Protein AF-A0A3C1UH66-F1 (afdb_monomer)

Secondary structure (DSSP, 8-state):
---EEEE--SS--S----TT-TTEEEEE--SS-------TT-TT--EEE--SS--S----TT-TT--EEE-TTS---HHHHHHHHHH----TT----TTTTTTTTEEE-TTSTTGGG--HHHHHHTT-EEE-----TTT-S---SPEEEEEEE-TT--EEESS--SSEEEEEEEEETTS-EEEEEEEE--

Mean predicted aligned error: 12.11 Å

Nearest PDB structures (foldseek):
  3bz5-assembly1_A  TM=4.156E-01  e=5.989E-04  unclassified
  2o6s-assembly2_B  TM=6.624E-01  e=4.955E-02  Eptatretus burgeri
  4xgo-assembly1_B  TM=7.750E-01  e=2.045E-01  Anopheles gambiae
  4xgo-assembly1_A  TM=6.685E-01  e=8.547E-02  Anopheles gambiae
  4ufr-assembly1_A  TM=6.958E-01  e=3.162E-01  Homo sapiens

Solvent-accessible surface area (backbone atoms only — not comparable to full-atom values): 10240 Å² total; per-residue (Å²): 132,73,76,36,76,48,80,58,50,73,45,83,42,55,69,75,88,51,69,90,39,47,45,30,29,36,41,32,46,23,42,28,51,31,44,63,67,75,46,75,52,23,37,48,25,27,36,41,35,45,23,38,25,43,30,44,59,61,75,47,84,50,31,77,43,47,41,19,39,35,42,25,42,24,53,24,38,27,67,39,47,36,56,38,46,71,54,55,60,76,37,67,82,62,82,76,44,94,92,34,65,92,43,56,31,31,36,32,44,20,46,22,83,9,26,82,65,41,60,59,66,62,35,40,75,26,38,34,52,73,42,58,52,55,67,51,101,85,59,80,63,87,68,93,44,56,78,73,46,54,37,34,21,42,82,88,66,51,79,66,43,67,60,86,68,74,64,45,68,30,33,36,40,39,31,29,69,85,71,49,75,45,81,45,82,43,78,45,78,119

Structure (mmCIF, N/CA/C/O backbone):
data_AF-A0A3C1UH66-F1
#
_entry.id   AF-A0A3C1UH66-F1
#
loop_
_atom_site.group_PDB
_atom_site.id
_atom_site.type_symbol
_atom_site.label_atom_id
_atom_site.label_alt_id
_atom_site.label_comp_id
_atom_site.label_asym_id
_atom_site.label_entity_id
_atom_site.label_seq_id
_atom_site.pdbx_PDB_ins_code
_atom_site.Cartn_x
_atom_site.Cartn_y
_atom_site.Cartn_z
_atom_site.occupancy
_atom_site.B_iso_or_equiv
_atom_site.auth_seq_id
_atom_site.auth_comp_id
_atom_site.auth_asym_id
_atom_site.auth_atom_id
_atom_site.pdbx_PDB_model_num
ATOM 1 N N . GLY A 1 1 ? -10.435 0.218 27.492 1.00 53.41 1 GLY A N 1
ATOM 2 C CA . GLY A 1 1 ? -9.185 -0.542 27.300 1.00 53.41 1 GLY A CA 1
ATOM 3 C C . GLY A 1 1 ? -8.083 0.414 26.903 1.00 53.41 1 GLY A C 1
ATOM 4 O O . GLY A 1 1 ? -8.398 1.453 26.337 1.00 53.41 1 GLY A O 1
ATOM 5 N N . SER A 1 2 ? -6.827 0.104 27.228 1.00 72.88 2 SER A N 1
ATOM 6 C CA . SER A 1 2 ? -5.678 0.879 26.737 1.00 72.88 2 SER A CA 1
ATOM 7 C C . SER A 1 2 ? -5.507 0.658 25.236 1.00 72.88 2 SER A C 1
ATOM 9 O O . SER A 1 2 ? -5.666 -0.470 24.762 1.00 72.88 2 SER A O 1
ATOM 11 N N . LEU A 1 3 ? -5.150 1.714 24.502 1.00 72.62 3 LEU A N 1
ATOM 12 C CA . LEU A 1 3 ? -4.691 1.575 23.123 1.00 72.62 3 LEU A CA 1
ATOM 13 C C . LEU A 1 3 ? -3.454 0.675 23.104 1.00 72.62 3 LEU A C 1
ATOM 15 O O . LEU A 1 3 ? -2.596 0.769 23.985 1.00 72.62 3 LEU A O 1
ATOM 19 N N . SER A 1 4 ? -3.411 -0.233 22.136 1.00 84.31 4 SER A N 1
ATOM 20 C CA . SER A 1 4 ? -2.357 -1.238 22.011 1.00 84.31 4 SER A CA 1
ATOM 21 C C . SER A 1 4 ? -1.547 -0.995 20.741 1.00 84.31 4 SER A C 1
ATOM 23 O O . SER A 1 4 ? -2.104 -0.662 19.693 1.00 84.31 4 SER A O 1
ATOM 25 N N . ASN A 1 5 ? -0.230 -1.154 20.847 1.00 86.75 5 ASN A N 1
ATOM 26 C CA . ASN A 1 5 ? 0.698 -1.157 19.721 1.00 86.75 5 ASN A CA 1
ATOM 27 C C . ASN A 1 5 ? 1.168 -2.598 19.496 1.00 86.75 5 ASN A C 1
ATOM 29 O O . ASN A 1 5 ? 1.531 -3.281 20.453 1.00 86.75 5 ASN A O 1
ATOM 33 N N . CYS A 1 6 ? 1.145 -3.058 18.248 1.00 89.75 6 CYS A N 1
ATOM 34 C CA . CYS A 1 6 ? 1.678 -4.353 17.855 1.00 89.75 6 CYS A CA 1
ATOM 35 C C . CYS A 1 6 ? 2.701 -4.162 16.727 1.00 89.75 6 CYS A C 1
ATOM 37 O O . CYS A 1 6 ? 2.385 -3.576 15.689 1.00 89.75 6 CYS A O 1
ATOM 39 N N . GLN A 1 7 ? 3.930 -4.639 16.942 1.00 91.88 7 GLN A N 1
ATOM 40 C CA . GLN A 1 7 ? 5.021 -4.646 15.965 1.00 91.88 7 GLN A CA 1
ATOM 41 C C . GLN A 1 7 ? 5.488 -6.087 15.762 1.00 91.88 7 GLN A C 1
ATOM 43 O O . GLN A 1 7 ? 6.050 -6.694 16.670 1.00 91.88 7 GLN A O 1
ATOM 48 N N . LEU A 1 8 ? 5.235 -6.625 14.573 1.00 90.94 8 LEU A N 1
ATOM 49 C CA . LEU A 1 8 ? 5.554 -7.993 14.157 1.00 90.94 8 LEU A CA 1
ATOM 50 C C . LEU A 1 8 ? 6.334 -8.009 12.832 1.00 90.94 8 LEU A C 1
ATOM 52 O O . LEU A 1 8 ? 6.282 -8.988 12.082 1.00 90.94 8 LEU A O 1
ATOM 56 N N . GLY A 1 9 ? 7.036 -6.920 12.513 1.00 87.69 9 GLY A N 1
ATOM 57 C CA . GLY A 1 9 ? 7.779 -6.809 11.262 1.00 87.69 9 GLY A CA 1
ATOM 58 C C . GLY A 1 9 ? 8.994 -7.741 11.180 1.00 87.69 9 GLY A C 1
ATOM 59 O O . GLY A 1 9 ? 9.515 -8.164 12.211 1.00 87.69 9 GLY A O 1
ATOM 60 N N . SER A 1 10 ? 9.451 -8.034 9.958 1.00 89.81 10 SER A N 1
ATOM 61 C CA . SER A 1 10 ? 10.626 -8.885 9.678 1.00 89.81 10 SER A CA 1
ATOM 62 C C . SER A 1 10 ? 10.517 -10.293 10.270 1.00 89.81 10 SER A C 1
ATOM 64 O O . SER A 1 10 ? 11.425 -10.786 10.939 1.00 89.81 10 SER A O 1
ATOM 66 N N . ASN A 1 11 ? 9.385 -10.945 10.017 1.00 86.69 11 ASN A N 1
ATOM 67 C CA . ASN A 1 11 ? 9.147 -12.333 10.396 1.00 86.69 11 ASN A CA 1
ATOM 68 C C . ASN A 1 11 ? 8.810 -13.172 9.151 1.00 86.69 11 ASN A C 1
ATOM 70 O O . ASN A 1 11 ? 8.859 -12.714 8.012 1.00 86.69 11 ASN A O 1
ATOM 74 N N . MET A 1 12 ? 8.481 -14.444 9.363 1.00 94.19 12 MET A N 1
ATOM 75 C CA . MET A 1 12 ? 7.997 -15.344 8.310 1.00 94.19 12 MET A CA 1
ATOM 76 C C . MET A 1 12 ? 6.498 -15.622 8.469 1.00 94.19 12 MET A C 1
ATOM 78 O O . MET A 1 12 ? 6.036 -16.730 8.197 1.00 94.19 12 MET A O 1
ATOM 82 N N . LEU A 1 13 ? 5.731 -14.642 8.964 1.00 93.19 13 LEU A N 1
ATOM 83 C CA . LEU A 1 13 ? 4.296 -14.815 9.171 1.00 93.19 13 LEU A CA 1
ATOM 84 C C . LEU A 1 13 ? 3.598 -14.945 7.820 1.00 93.19 13 LEU A C 1
ATOM 86 O O . LEU A 1 13 ? 3.763 -14.112 6.930 1.00 93.19 13 LEU A O 1
ATOM 90 N N . THR A 1 14 ? 2.790 -15.988 7.685 1.00 95.19 14 THR A N 1
ATOM 91 C CA . THR A 1 14 ? 1.901 -16.201 6.536 1.00 95.19 14 THR A CA 1
ATOM 92 C C . THR A 1 14 ? 0.467 -15.772 6.842 1.00 95.19 14 THR A C 1
ATOM 94 O O . THR A 1 14 ? -0.289 -15.451 5.926 1.00 95.19 14 THR A O 1
ATOM 97 N N . THR A 1 15 ? 0.105 -15.735 8.126 1.00 96.12 15 THR A N 1
ATOM 98 C CA . THR A 1 15 ? -1.212 -15.357 8.647 1.00 96.12 15 THR A CA 1
ATOM 99 C C . THR A 1 15 ? -1.063 -14.610 9.968 1.00 96.12 15 THR A C 1
ATOM 101 O O . THR A 1 15 ? -0.110 -14.851 10.711 1.00 96.12 15 THR A O 1
ATOM 104 N N . ILE A 1 16 ? -2.039 -13.769 10.301 1.00 96.31 16 ILE A N 1
ATOM 105 C CA . ILE A 1 16 ? -2.150 -13.107 11.602 1.00 96.31 16 ILE A CA 1
ATOM 106 C C . ILE A 1 16 ? -3.633 -12.945 11.957 1.00 96.31 16 ILE A C 1
ATOM 108 O O . ILE A 1 16 ? -4.436 -12.629 11.084 1.00 96.31 16 ILE A O 1
ATOM 112 N N . ASP A 1 17 ? -3.992 -13.169 13.222 1.00 96.62 17 ASP A N 1
ATOM 113 C CA . ASP A 1 17 ? -5.343 -12.931 13.745 1.00 96.62 17 ASP A CA 1
ATOM 114 C C . ASP A 1 17 ? -5.283 -11.847 14.827 1.00 96.62 17 ASP A C 1
ATOM 116 O O . ASP A 1 17 ? -4.668 -12.028 15.879 1.00 96.62 17 ASP A O 1
ATOM 120 N N . VAL A 1 18 ? -5.921 -10.709 14.548 1.00 95.94 18 VAL A N 1
ATOM 121 C CA . VAL A 1 18 ? -6.040 -9.559 15.458 1.00 95.94 18 VAL A CA 1
ATOM 122 C C . VAL A 1 18 ? -7.490 -9.282 15.870 1.00 95.94 18 VAL A C 1
ATOM 124 O O . VAL A 1 18 ? -7.777 -8.236 16.457 1.00 95.94 18 VAL A O 1
ATOM 127 N N . SER A 1 19 ? -8.410 -10.225 15.634 1.00 95.94 19 SER A N 1
ATOM 128 C CA . SER A 1 19 ? -9.844 -10.082 15.943 1.00 95.94 19 SER A CA 1
ATOM 129 C C . SER A 1 19 ? -10.122 -9.798 17.424 1.00 95.94 19 SER A C 1
ATOM 131 O O . SER A 1 19 ? -11.087 -9.119 17.770 1.00 95.94 19 SER A O 1
ATOM 133 N N . LYS A 1 20 ? -9.240 -10.262 18.317 1.00 94.38 20 LYS A N 1
ATOM 134 C CA . LYS A 1 20 ? -9.320 -10.047 19.773 1.00 94.38 20 LYS A CA 1
ATOM 135 C C . LYS A 1 20 ? -8.559 -8.811 20.263 1.00 94.38 20 LYS A C 1
ATOM 137 O O . LYS A 1 20 ? -8.415 -8.622 21.470 1.00 94.38 20 LYS A O 1
ATOM 142 N N . CYS A 1 21 ? -8.097 -7.954 19.353 1.00 94.38 21 CYS A N 1
ATOM 143 C CA . CYS A 1 21 ? -7.352 -6.733 19.659 1.00 94.38 21 CYS A CA 1
ATOM 144 C C . CYS A 1 21 ? -8.136 -5.463 19.258 1.00 94.38 21 CYS A C 1
ATOM 146 O O . CYS A 1 21 ? -7.641 -4.666 18.460 1.00 94.38 21 CYS A O 1
ATOM 148 N N . PRO A 1 22 ? -9.343 -5.214 19.804 1.00 93.31 22 PRO A N 1
ATOM 149 C CA . PRO A 1 22 ? -10.217 -4.137 19.327 1.00 93.31 22 PRO A CA 1
ATOM 150 C C . PRO A 1 22 ? -9.638 -2.729 19.537 1.00 93.31 22 PRO A C 1
ATOM 152 O O . PRO A 1 22 ? -9.979 -1.811 18.805 1.00 93.31 22 PRO A O 1
ATOM 155 N N . TYR A 1 23 ? -8.730 -2.551 20.504 1.00 94.69 23 TYR A N 1
ATOM 156 C CA . TYR A 1 23 ? -8.065 -1.271 20.794 1.00 94.69 23 TYR A CA 1
ATOM 157 C C . TYR A 1 23 ? -6.692 -1.130 20.119 1.00 94.69 23 TYR A C 1
ATOM 159 O O . TYR A 1 23 ? -5.853 -0.349 20.574 1.00 94.69 23 TYR A O 1
ATOM 167 N N . LEU A 1 24 ? -6.421 -1.919 19.076 1.00 94.69 24 LEU A N 1
ATOM 168 C CA . LEU A 1 24 ? -5.199 -1.795 18.291 1.00 94.69 24 LEU A CA 1
ATOM 169 C C . LEU A 1 24 ? -5.174 -0.423 17.610 1.00 94.69 24 LEU A C 1
ATOM 171 O O . LEU A 1 24 ? -6.070 -0.090 16.844 1.00 94.69 24 LEU A O 1
ATOM 175 N N . TYR A 1 25 ? -4.162 0.373 17.935 1.00 94.25 25 TYR A N 1
ATOM 176 C CA . TYR A 1 25 ? -3.998 1.749 17.461 1.00 94.25 25 TYR A CA 1
ATOM 177 C C . TYR A 1 25 ? -2.887 1.858 16.417 1.00 94.25 25 TYR A C 1
ATOM 179 O O . TYR A 1 25 ? -3.003 2.589 15.435 1.00 94.25 25 TYR A O 1
ATOM 187 N N . TRP A 1 26 ? -1.814 1.099 16.630 1.00 95.44 26 TRP A N 1
ATOM 188 C CA . TRP A 1 26 ? -0.641 1.060 15.772 1.00 95.44 26 TRP A CA 1
ATOM 189 C C . TRP A 1 26 ? -0.338 -0.387 15.426 1.00 95.44 26 TRP A C 1
ATOM 191 O O . TRP A 1 26 ? -0.140 -1.205 16.332 1.00 95.44 26 TRP A O 1
ATOM 201 N N . PHE A 1 27 ? -0.283 -0.696 14.134 1.00 97.31 27 PHE A N 1
ATOM 202 C CA . PHE A 1 27 ? -0.065 -2.058 13.675 1.00 97.31 27 PHE A CA 1
ATOM 203 C C . PHE A 1 27 ? 1.005 -2.126 12.591 1.00 97.31 27 PHE A C 1
ATOM 205 O O . PHE A 1 27 ? 0.824 -1.615 11.491 1.00 97.31 27 PHE A O 1
ATOM 212 N N . GLY A 1 28 ? 2.138 -2.748 12.913 1.00 97.31 28 GLY A N 1
ATOM 213 C CA . GLY A 1 28 ? 3.234 -2.980 11.977 1.00 97.31 28 GLY A CA 1
ATOM 214 C C . GLY A 1 28 ? 3.446 -4.466 11.747 1.00 97.31 28 GLY A C 1
ATOM 215 O O . GLY A 1 28 ? 3.771 -5.194 12.680 1.00 97.31 28 GLY A O 1
ATOM 216 N N . ILE A 1 29 ? 3.289 -4.898 10.504 1.00 97.50 29 ILE A N 1
ATOM 217 C CA . ILE A 1 29 ? 3.478 -6.273 10.023 1.00 97.50 29 ILE A CA 1
ATOM 218 C C . ILE A 1 29 ? 4.364 -6.316 8.768 1.00 97.50 29 ILE A C 1
ATOM 220 O O . ILE A 1 29 ? 4.345 -7.304 8.034 1.00 97.50 29 ILE A O 1
ATOM 224 N N . GLY A 1 30 ? 5.121 -5.248 8.500 1.00 96.25 30 GLY A N 1
ATOM 225 C CA . GLY A 1 30 ? 5.992 -5.148 7.330 1.00 96.25 30 GLY A CA 1
ATOM 226 C C . GLY A 1 30 ? 7.029 -6.273 7.241 1.00 96.25 30 GLY A C 1
ATOM 227 O O . GLY A 1 30 ? 7.375 -6.878 8.253 1.00 96.25 30 GLY A O 1
ATOM 228 N N . ASP A 1 31 ? 7.529 -6.572 6.042 1.00 94.50 31 ASP A N 1
ATOM 229 C CA . ASP A 1 31 ? 8.519 -7.640 5.812 1.00 94.50 31 ASP A CA 1
ATOM 230 C C . ASP A 1 31 ? 8.030 -9.013 6.344 1.00 94.50 31 ASP A C 1
ATOM 232 O O . ASP A 1 31 ? 8.612 -9.602 7.256 1.00 94.50 31 ASP A O 1
ATOM 236 N N . ASN A 1 32 ? 6.922 -9.512 5.787 1.00 92.56 32 ASN A N 1
ATOM 237 C CA . ASN A 1 32 ? 6.338 -10.826 6.091 1.00 92.56 32 ASN A CA 1
ATOM 238 C C . ASN A 1 32 ? 5.839 -11.507 4.795 1.00 92.56 32 ASN A C 1
ATOM 240 O O . ASN A 1 32 ? 6.162 -11.097 3.681 1.00 92.56 32 ASN A O 1
ATOM 244 N N . MET A 1 33 ? 5.076 -12.597 4.907 1.00 95.06 33 MET A N 1
ATOM 245 C CA . MET A 1 33 ? 4.504 -13.332 3.769 1.00 95.06 33 MET A CA 1
ATOM 246 C C . MET A 1 33 ? 2.969 -13.369 3.800 1.00 95.06 33 MET A C 1
ATOM 248 O O . MET A 1 33 ? 2.368 -14.291 3.242 1.00 95.06 33 MET A O 1
ATOM 252 N N . ILE A 1 34 ? 2.336 -12.386 4.444 1.00 97.12 34 ILE A N 1
ATOM 253 C CA . ILE A 1 34 ? 0.885 -12.332 4.642 1.00 97.12 34 ILE A CA 1
ATOM 254 C C . ILE A 1 34 ? 0.199 -12.040 3.307 1.00 97.12 34 ILE A C 1
ATOM 256 O O . ILE A 1 34 ? 0.529 -11.071 2.626 1.00 97.12 34 ILE A O 1
ATOM 260 N N . SER A 1 35 ? -0.752 -12.892 2.927 1.00 96.19 35 SER A N 1
ATOM 261 C CA . SER A 1 35 ? -1.533 -12.748 1.686 1.00 96.19 35 SER A CA 1
ATOM 262 C C . SER A 1 35 ? -2.929 -12.171 1.913 1.00 96.19 35 SER A C 1
ATOM 264 O O . SER A 1 35 ? -3.490 -11.549 1.015 1.00 96.19 35 SER A O 1
ATOM 266 N N . THR A 1 36 ? -3.462 -12.317 3.126 1.00 97.44 36 THR A N 1
ATOM 267 C C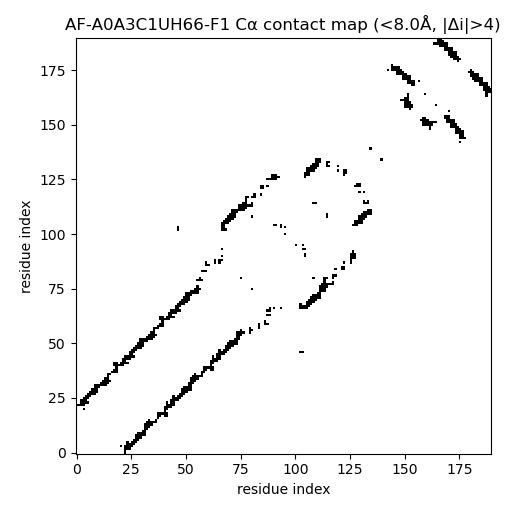A . THR A 1 36 ? -4.773 -11.810 3.536 1.00 97.44 36 THR A CA 1
ATOM 268 C C . THR A 1 36 ? -4.673 -11.181 4.916 1.00 97.44 36 THR A C 1
ATOM 270 O O . THR A 1 36 ? -4.052 -11.762 5.808 1.00 97.44 36 THR A O 1
ATOM 273 N N . LEU A 1 37 ? -5.323 -10.037 5.112 1.00 98.12 37 LEU A N 1
ATOM 274 C CA . LEU A 1 37 ? -5.395 -9.358 6.399 1.00 98.12 37 LEU A CA 1
ATOM 275 C C . LEU A 1 37 ? -6.838 -8.919 6.672 1.00 98.12 37 LEU A C 1
ATOM 277 O O . LEU A 1 37 ? -7.416 -8.199 5.863 1.00 98.12 37 LEU A O 1
ATOM 281 N N . ASP A 1 38 ? -7.389 -9.331 7.813 1.00 98.12 38 ASP A N 1
ATOM 282 C CA . ASP A 1 38 ? -8.706 -8.899 8.292 1.00 98.12 38 ASP A CA 1
ATOM 283 C C . ASP A 1 38 ? -8.535 -7.907 9.449 1.00 98.12 38 ASP A C 1
ATOM 285 O O . ASP A 1 38 ? -7.950 -8.238 10.482 1.00 98.12 38 ASP A O 1
ATOM 289 N N . LEU A 1 39 ? -9.041 -6.687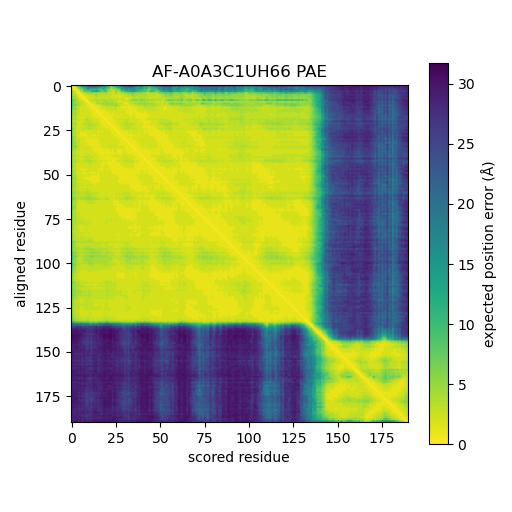 9.256 1.00 97.50 39 LEU A N 1
ATOM 290 C CA . LEU A 1 39 ? -9.061 -5.616 10.257 1.00 97.50 39 LEU A CA 1
ATOM 291 C C . LEU A 1 39 ? -10.487 -5.189 10.636 1.00 97.50 39 LEU A C 1
ATOM 293 O O . LEU A 1 39 ? -10.667 -4.133 11.249 1.00 97.50 39 LEU A O 1
ATOM 297 N N . SER A 1 40 ? -11.508 -5.984 10.300 1.00 97.19 40 SER A N 1
ATOM 298 C CA . SER A 1 40 ? -12.924 -5.640 10.497 1.00 97.19 40 SER A CA 1
ATOM 299 C C . SER A 1 40 ? -13.284 -5.311 11.951 1.00 97.19 40 SER A C 1
ATOM 301 O O . SER A 1 40 ? -14.160 -4.484 12.194 1.00 97.19 40 SER A O 1
ATOM 303 N N . ASN A 1 41 ? -12.568 -5.894 12.919 1.00 96.06 41 ASN A N 1
ATOM 304 C CA . ASN A 1 41 ? -12.756 -5.676 14.357 1.00 96.06 41 ASN A CA 1
ATOM 305 C C . ASN A 1 41 ? -11.797 -4.631 14.968 1.00 96.06 41 ASN A C 1
ATOM 307 O O . ASN A 1 41 ? -11.800 -4.423 16.181 1.00 96.06 41 ASN A O 1
ATOM 311 N N . ASN A 1 42 ? -10.963 -3.969 14.160 1.00 96.56 42 ASN A N 1
ATOM 312 C CA . ASN A 1 42 ? -9.886 -3.086 14.620 1.00 96.56 42 ASN A CA 1
ATOM 313 C C . ASN A 1 42 ? -10.135 -1.628 14.192 1.00 96.56 42 ASN A C 1
ATOM 315 O O . ASN A 1 42 ? -9.290 -0.978 13.572 1.00 96.56 42 ASN A O 1
ATOM 319 N N . SER A 1 43 ? -11.311 -1.088 14.523 1.00 95.56 43 SER A N 1
ATOM 320 C CA . SER A 1 43 ? -11.758 0.248 14.089 1.00 95.56 43 SER A CA 1
ATOM 321 C C . SER A 1 43 ? -10.901 1.416 14.606 1.00 95.56 43 SER A C 1
ATOM 323 O O . SER A 1 43 ? -11.000 2.524 14.082 1.00 95.56 43 SER A O 1
ATOM 325 N N . TYR A 1 44 ? -10.073 1.183 15.632 1.00 95.69 44 TYR A N 1
ATOM 326 C CA . TYR A 1 44 ? -9.210 2.188 16.266 1.00 95.69 44 TYR A CA 1
ATOM 327 C C . TYR A 1 44 ? -7.810 2.310 15.648 1.00 95.69 44 TYR A C 1
ATOM 329 O O . TYR A 1 44 ? -7.041 3.167 16.089 1.00 95.69 44 TYR A O 1
ATOM 337 N N . VAL A 1 45 ? -7.470 1.488 14.648 1.00 97.31 45 VAL A N 1
ATOM 338 C CA . VAL A 1 45 ? -6.163 1.562 13.980 1.00 97.31 45 VAL A CA 1
ATOM 339 C C . VAL A 1 45 ? -6.020 2.929 13.316 1.00 97.31 45 VAL A C 1
ATOM 341 O O . VAL A 1 45 ? -6.858 3.310 12.503 1.00 97.31 45 VAL A O 1
ATOM 344 N N . GLN A 1 46 ? -4.954 3.653 13.660 1.00 97.38 46 GLN A N 1
ATOM 345 C CA . GLN A 1 46 ? -4.592 4.928 13.038 1.00 97.38 46 GLN A CA 1
ATOM 346 C C . GLN A 1 46 ? -3.406 4.795 12.089 1.00 97.38 46 GLN A C 1
ATOM 348 O O . GLN A 1 46 ? -3.381 5.456 11.052 1.00 97.38 46 GLN A O 1
ATOM 353 N N . TRP A 1 47 ? -2.454 3.922 12.422 1.00 97.62 47 TRP A N 1
ATOM 354 C CA . TRP A 1 47 ? -1.305 3.615 11.577 1.00 97.62 47 TRP A CA 1
ATOM 355 C C . TRP A 1 47 ? -1.247 2.127 11.250 1.00 97.62 47 TRP A C 1
ATOM 357 O O . TRP A 1 47 ? -1.212 1.290 12.160 1.00 97.62 47 TRP A O 1
ATOM 367 N N . LEU A 1 48 ? -1.181 1.823 9.953 1.00 98.50 48 LEU A N 1
ATOM 368 C CA . LEU A 1 48 ? -0.927 0.484 9.435 1.00 98.50 48 LEU A CA 1
ATOM 369 C C . LEU A 1 48 ? 0.341 0.477 8.573 1.00 98.50 48 LEU A C 1
ATOM 371 O O . LEU A 1 48 ? 0.380 1.090 7.507 1.00 98.50 48 LEU A O 1
ATOM 375 N N . SER A 1 49 ? 1.343 -0.282 9.014 1.00 98.19 49 SER A N 1
ATOM 376 C CA . SER A 1 49 ? 2.547 -0.612 8.245 1.00 98.19 49 SER A CA 1
ATOM 377 C C . SER A 1 49 ? 2.464 -2.063 7.791 1.00 98.19 49 SER A C 1
ATOM 379 O O . SER A 1 49 ? 2.627 -2.974 8.604 1.00 98.19 49 SER A O 1
ATOM 381 N N . ALA A 1 50 ? 2.168 -2.298 6.518 1.00 98.25 50 ALA A N 1
ATOM 382 C CA . ALA A 1 50 ? 2.015 -3.633 5.943 1.00 98.25 50 ALA A CA 1
ATOM 383 C C . ALA A 1 50 ? 2.836 -3.825 4.660 1.00 98.25 50 ALA A C 1
ATOM 385 O O . ALA A 1 50 ? 2.527 -4.684 3.832 1.00 98.25 50 ALA A O 1
ATOM 386 N N . GLU A 1 51 ? 3.901 -3.045 4.493 1.00 98.31 51 GLU A N 1
ATOM 387 C CA . GLU A 1 51 ? 4.811 -3.132 3.359 1.00 98.31 51 GLU A CA 1
ATOM 388 C C . GLU A 1 51 ? 5.478 -4.502 3.208 1.00 98.31 51 GLU A C 1
ATOM 390 O O . GLU A 1 51 ? 5.650 -5.242 4.176 1.00 98.31 51 GLU A O 1
ATOM 395 N N . LYS A 1 52 ? 5.891 -4.830 1.979 1.00 96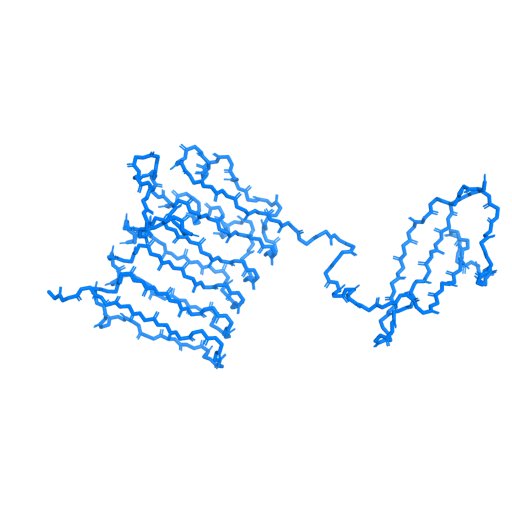.06 52 LYS A N 1
ATOM 396 C CA . LYS A 1 52 ? 6.620 -6.065 1.645 1.00 96.06 52 LYS A CA 1
ATOM 397 C C . LYS A 1 52 ? 5.932 -7.319 2.200 1.00 96.06 52 LYS A C 1
ATOM 399 O O . LYS A 1 52 ? 6.530 -8.135 2.899 1.00 96.06 52 LYS A O 1
ATOM 404 N N . ASN A 1 53 ? 4.652 -7.441 1.880 1.00 97.88 53 ASN A N 1
ATOM 405 C CA . ASN A 1 53 ? 3.850 -8.636 2.094 1.00 97.88 53 ASN A CA 1
ATOM 406 C C . ASN A 1 53 ? 3.361 -9.164 0.733 1.00 97.88 53 ASN A C 1
ATOM 408 O O . ASN A 1 53 ? 3.913 -8.846 -0.325 1.00 97.88 53 ASN A O 1
ATOM 412 N N . LYS A 1 54 ? 2.351 -10.032 0.743 1.00 97.31 54 LYS A N 1
ATOM 413 C CA . LYS A 1 54 ? 1.739 -10.615 -0.456 1.00 97.31 54 LYS A CA 1
ATOM 414 C C . LYS A 1 54 ? 0.269 -10.215 -0.596 1.00 97.31 54 LYS A C 1
ATOM 416 O O . LYS A 1 54 ? -0.484 -10.940 -1.239 1.00 97.31 54 LYS A O 1
ATOM 421 N N . LEU A 1 55 ? -0.142 -9.098 0.011 1.00 98.44 55 LEU A N 1
ATOM 422 C CA . LEU A 1 55 ? -1.527 -8.637 -0.027 1.00 98.44 55 LEU A CA 1
ATOM 423 C C . LEU A 1 55 ? -1.930 -8.312 -1.466 1.00 98.44 55 LEU A C 1
ATOM 425 O O . LEU A 1 55 ? -1.223 -7.590 -2.171 1.00 98.44 55 LEU A O 1
ATOM 429 N N . THR A 1 56 ? -3.071 -8.843 -1.884 1.00 97.94 56 THR A N 1
ATOM 430 C CA . THR A 1 56 ? -3.698 -8.570 -3.185 1.00 97.94 56 THR A CA 1
ATOM 431 C C . THR A 1 56 ? -4.906 -7.650 -3.050 1.00 97.94 56 THR A C 1
ATOM 433 O O . THR A 1 56 ? -5.235 -6.942 -3.992 1.00 97.94 56 THR A O 1
ATOM 436 N N . THR A 1 57 ? -5.510 -7.597 -1.862 1.00 98.25 57 THR A N 1
ATOM 437 C CA . THR A 1 57 ? -6.625 -6.716 -1.499 1.00 98.25 57 THR A CA 1
ATOM 438 C C . THR A 1 57 ? -6.510 -6.304 -0.033 1.00 98.25 57 THR A C 1
ATOM 440 O O . THR A 1 57 ? -5.847 -6.979 0.759 1.00 98.25 57 THR A O 1
ATOM 443 N N . LEU A 1 58 ? -7.198 -5.232 0.353 1.00 98.44 58 LEU A N 1
ATOM 444 C CA . LEU A 1 58 ? -7.394 -4.844 1.748 1.00 98.44 58 LEU A CA 1
ATOM 445 C C . LEU A 1 58 ? -8.727 -4.101 1.868 1.00 98.44 58 LEU A C 1
ATOM 447 O O . LEU A 1 58 ? -8.961 -3.153 1.124 1.00 98.44 58 LEU A O 1
ATOM 451 N N . ASP A 1 59 ? -9.585 -4.530 2.790 1.00 98.19 59 ASP A N 1
ATOM 452 C CA . ASP A 1 59 ? -10.832 -3.830 3.105 1.00 98.19 59 ASP A CA 1
ATOM 453 C C . ASP A 1 59 ? -10.625 -2.943 4.337 1.00 98.19 59 ASP A C 1
ATOM 455 O O . ASP A 1 59 ? -10.214 -3.417 5.396 1.00 98.19 59 ASP A O 1
ATOM 459 N N . LEU A 1 60 ? -10.896 -1.649 4.181 1.00 97.69 60 LEU A N 1
ATOM 460 C CA . LEU A 1 60 ? -10.793 -0.617 5.209 1.00 97.69 60 LEU A CA 1
ATOM 461 C C . LEU A 1 60 ? -12.162 -0.009 5.553 1.00 97.69 60 LEU A C 1
ATOM 463 O O . LEU A 1 60 ? -12.229 1.019 6.236 1.00 97.69 60 LEU A O 1
ATOM 467 N N . ALA A 1 61 ? -13.272 -0.621 5.121 1.00 96.44 61 ALA A N 1
ATOM 468 C CA . ALA A 1 61 ? -14.616 -0.095 5.339 1.00 96.44 61 ALA A CA 1
ATOM 469 C C . ALA A 1 61 ? -14.905 0.207 6.820 1.00 96.44 61 ALA A C 1
ATOM 471 O O . ALA A 1 61 ? -15.525 1.232 7.116 1.00 96.44 61 ALA A O 1
ATOM 472 N N . ASN A 1 62 ? -14.389 -0.612 7.744 1.00 96.12 62 ASN A N 1
ATOM 473 C CA . ASN A 1 62 ? -14.572 -0.457 9.193 1.00 96.12 62 ASN A CA 1
ATOM 474 C C . ASN A 1 62 ? -13.439 0.315 9.899 1.00 96.12 62 ASN A C 1
ATOM 476 O O . ASN A 1 62 ? -13.562 0.662 11.075 1.00 96.12 62 ASN A O 1
ATOM 480 N N . ASN A 1 63 ? -12.346 0.640 9.206 1.00 96.94 63 ASN A N 1
ATOM 481 C CA . ASN A 1 63 ? -11.141 1.231 9.800 1.00 96.94 63 ASN A CA 1
ATOM 482 C C . ASN A 1 63 ? -11.106 2.754 9.620 1.00 96.94 63 ASN A C 1
ATOM 484 O O . ASN A 1 63 ? -10.141 3.330 9.121 1.00 96.94 63 ASN A O 1
ATOM 488 N N . LYS A 1 64 ? -12.178 3.424 10.059 1.00 94.44 64 LYS A N 1
ATOM 489 C CA . LYS A 1 64 ? -12.365 4.882 9.919 1.00 94.44 64 LYS A CA 1
ATOM 490 C C . LYS A 1 64 ? -11.354 5.728 10.706 1.00 94.44 64 LYS A C 1
ATOM 492 O O . LYS A 1 64 ? -11.285 6.933 10.498 1.00 94.44 64 LYS A O 1
ATOM 497 N N . GLY A 1 65 ? -10.583 5.115 11.604 1.00 94.44 65 GLY A N 1
ATOM 498 C CA . GLY A 1 65 ? -9.518 5.777 12.356 1.00 94.44 65 GLY A CA 1
ATOM 499 C C . GLY A 1 65 ? -8.204 5.953 11.592 1.00 94.44 65 GLY A C 1
ATOM 500 O O . GLY A 1 65 ? -7.354 6.697 12.076 1.00 94.44 65 GLY A O 1
ATOM 501 N N . ILE A 1 66 ? -8.023 5.300 10.437 1.00 97.69 66 ILE A N 1
ATOM 502 C CA . ILE A 1 66 ? -6.747 5.294 9.712 1.00 97.69 66 ILE A CA 1
ATOM 503 C C . ILE A 1 66 ? -6.375 6.706 9.251 1.00 97.69 66 ILE A C 1
ATOM 505 O O . ILE A 1 66 ? -7.133 7.383 8.559 1.00 97.69 66 ILE A O 1
ATOM 509 N N . GLN A 1 67 ? -5.170 7.122 9.629 1.00 98.12 67 GLN A N 1
ATOM 510 C CA . GLN A 1 67 ? -4.565 8.408 9.286 1.00 98.12 67 GLN A CA 1
ATOM 511 C C . GLN A 1 67 ? -3.209 8.236 8.602 1.00 98.12 67 GLN A C 1
ATOM 513 O O . GLN A 1 67 ? -2.686 9.207 8.076 1.00 98.12 67 GLN A O 1
ATOM 518 N N . GLY A 1 68 ? -2.638 7.032 8.588 1.00 98.50 68 GLY A N 1
ATOM 519 C CA . GLY A 1 68 ? -1.447 6.714 7.813 1.00 98.50 68 GLY A CA 1
ATOM 520 C C . GLY A 1 68 ? -1.439 5.245 7.382 1.00 98.50 68 GLY A C 1
ATOM 521 O O . GLY A 1 68 ? -1.891 4.369 8.129 1.00 98.50 68 GLY A O 1
ATOM 522 N N . LEU A 1 69 ? -0.932 4.984 6.178 1.00 98.56 69 LEU A N 1
ATOM 523 C CA . LEU A 1 69 ? -0.958 3.673 5.545 1.00 98.56 69 LEU A CA 1
ATOM 524 C C . LEU A 1 69 ? 0.300 3.426 4.690 1.00 98.56 69 LEU A C 1
ATOM 526 O O . LEU A 1 69 ? 0.587 4.170 3.755 1.00 98.56 69 LEU A O 1
ATOM 530 N N . SER A 1 70 ? 1.032 2.352 4.985 1.00 98.50 70 SER A N 1
ATOM 531 C CA . SER A 1 70 ? 2.216 1.893 4.241 1.00 98.50 70 SER A CA 1
ATOM 532 C C . SER A 1 70 ? 1.944 0.505 3.653 1.00 98.50 70 SER A C 1
ATOM 534 O O . SER A 1 70 ? 1.790 -0.467 4.392 1.00 98.50 70 SER A O 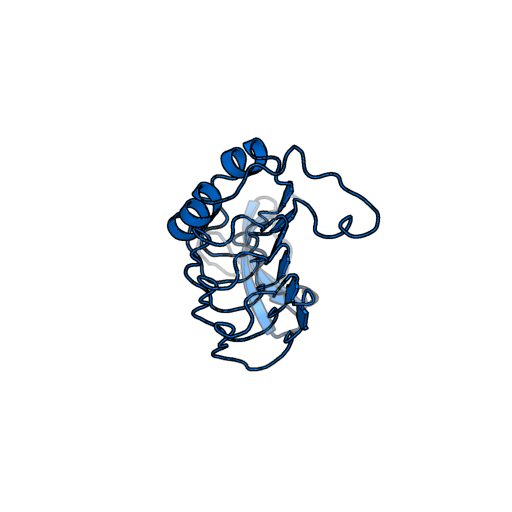1
ATOM 536 N N . LEU A 1 71 ? 1.830 0.418 2.324 1.00 98.62 71 LEU A N 1
ATOM 537 C CA . LEU A 1 71 ? 1.448 -0.787 1.571 1.00 98.62 71 LEU A CA 1
ATOM 538 C C . LEU A 1 71 ? 2.448 -1.168 0.477 1.00 98.62 71 LEU A C 1
ATOM 540 O O . LEU A 1 71 ? 2.223 -2.147 -0.235 1.00 98.62 71 LEU A O 1
ATOM 544 N N . GLN A 1 72 ? 3.547 -0.434 0.323 1.00 97.69 72 GLN A N 1
ATOM 545 C CA . GLN A 1 72 ? 4.498 -0.643 -0.763 1.00 97.69 72 GLN A CA 1
ATOM 546 C C . GLN A 1 72 ? 5.009 -2.083 -0.844 1.00 97.69 72 GLN A C 1
ATOM 548 O O . GLN A 1 72 ? 5.148 -2.767 0.172 1.00 97.69 72 GLN A O 1
ATOM 553 N N . ASN A 1 73 ? 5.366 -2.525 -2.050 1.00 96.06 73 ASN A N 1
ATOM 554 C CA . ASN A 1 73 ? 5.877 -3.875 -2.314 1.00 96.06 73 ASN A CA 1
ATOM 555 C C . ASN A 1 73 ? 4.895 -5.017 -1.967 1.00 96.06 73 ASN A C 1
ATOM 557 O O . ASN A 1 73 ? 5.325 -6.131 -1.669 1.00 96.06 73 ASN A O 1
ATOM 561 N N . ASN A 1 74 ? 3.586 -4.766 -2.010 1.00 98.12 74 ASN A N 1
ATOM 562 C CA . ASN A 1 74 ? 2.561 -5.814 -2.038 1.00 98.12 74 ASN A CA 1
ATOM 563 C C . ASN A 1 74 ? 2.211 -6.225 -3.484 1.00 98.12 74 ASN A C 1
ATOM 565 O O . ASN A 1 74 ? 2.950 -5.939 -4.429 1.00 98.12 74 ASN A O 1
ATOM 569 N N . LYS A 1 75 ? 1.121 -6.976 -3.669 1.00 96.94 75 LYS A N 1
ATOM 570 C CA . LYS A 1 75 ? 0.707 -7.580 -4.947 1.00 96.94 75 LYS A CA 1
ATOM 571 C C . LYS A 1 75 ? -0.645 -7.058 -5.443 1.00 96.94 75 LYS A C 1
ATOM 573 O O . LYS A 1 75 ? -1.287 -7.726 -6.245 1.00 96.94 75 LYS A O 1
ATOM 578 N N . MET A 1 76 ? -1.063 -5.884 -4.973 1.00 98.00 76 MET A N 1
ATOM 579 C CA . MET A 1 76 ? -2.311 -5.243 -5.388 1.00 98.00 76 MET A CA 1
ATOM 580 C C . MET A 1 76 ? -2.196 -4.711 -6.822 1.00 98.00 76 MET A C 1
ATOM 582 O O . MET A 1 76 ? -1.193 -4.086 -7.183 1.00 98.00 76 MET A O 1
ATOM 586 N N . ASP A 1 77 ? -3.220 -4.962 -7.631 1.00 96.69 77 ASP A N 1
ATOM 587 C CA . ASP A 1 77 ? -3.398 -4.325 -8.934 1.00 96.69 77 ASP A CA 1
ATOM 588 C C . ASP A 1 77 ? -4.070 -2.947 -8.794 1.00 96.69 77 ASP A C 1
ATOM 590 O O . ASP A 1 77 ? -4.305 -2.452 -7.687 1.00 96.69 77 ASP A O 1
ATOM 594 N N . ALA A 1 78 ? -4.302 -2.272 -9.923 1.00 97.62 78 ALA A N 1
ATOM 595 C CA . ALA A 1 78 ? -4.825 -0.909 -9.913 1.00 97.62 78 ALA A CA 1
ATOM 596 C C . ALA A 1 78 ? -6.258 -0.858 -9.365 1.00 97.62 78 ALA A C 1
ATOM 598 O O . ALA A 1 78 ? -6.614 0.091 -8.670 1.00 97.62 78 ALA A O 1
ATOM 599 N N . GLU A 1 79 ? -7.069 -1.885 -9.631 1.00 98.50 79 GLU A N 1
ATOM 600 C CA . GLU A 1 79 ? -8.439 -1.975 -9.128 1.00 98.50 79 GLU A CA 1
ATOM 601 C C . GLU A 1 79 ? -8.449 -2.092 -7.601 1.00 98.50 79 GLU A C 1
ATOM 603 O O . GLU A 1 79 ? -9.123 -1.311 -6.928 1.00 98.50 79 GLU A O 1
ATOM 608 N N . ALA A 1 80 ? -7.635 -2.990 -7.043 1.00 98.62 80 ALA A N 1
ATOM 609 C CA . ALA A 1 80 ? -7.512 -3.170 -5.602 1.00 98.62 80 ALA A CA 1
ATOM 610 C C . ALA A 1 80 ? -6.989 -1.909 -4.894 1.00 98.62 80 ALA A C 1
ATOM 612 O O . ALA A 1 80 ? -7.516 -1.524 -3.847 1.00 98.62 80 ALA A O 1
ATOM 613 N N . ILE A 1 81 ? -5.990 -1.227 -5.466 1.00 98.69 81 ILE A N 1
ATOM 614 C CA . ILE A 1 81 ? -5.487 0.041 -4.915 1.00 98.69 81 ILE A CA 1
ATOM 615 C C . ILE A 1 81 ? -6.580 1.118 -4.950 1.00 98.69 81 ILE A C 1
ATOM 617 O O . ILE A 1 81 ? -6.785 1.819 -3.958 1.00 98.69 81 ILE A O 1
ATOM 621 N N . ASN A 1 82 ? -7.321 1.234 -6.053 1.00 98.62 82 ASN A N 1
ATOM 622 C CA . ASN A 1 82 ? -8.388 2.226 -6.188 1.00 98.62 82 ASN A CA 1
ATOM 623 C C . ASN A 1 82 ? -9.571 1.940 -5.255 1.00 98.62 82 ASN A C 1
ATOM 625 O O . ASN A 1 82 ? -10.147 2.876 -4.698 1.00 98.62 82 ASN A O 1
ATOM 629 N N . ALA A 1 83 ? -9.885 0.668 -4.998 1.00 98.62 83 ALA A N 1
ATOM 630 C CA . ALA A 1 83 ? -10.872 0.280 -3.996 1.00 98.62 83 ALA A CA 1
ATOM 631 C C . ALA A 1 83 ? -10.469 0.745 -2.585 1.00 98.62 83 ALA A C 1
ATOM 633 O O . ALA A 1 83 ? -11.307 1.268 -1.850 1.00 98.62 83 ALA A O 1
ATOM 634 N N . ILE A 1 84 ? -9.184 0.634 -2.224 1.00 98.50 84 ILE A N 1
ATOM 635 C CA . ILE A 1 84 ? -8.659 1.170 -0.957 1.00 98.50 84 ILE A CA 1
ATOM 636 C C . ILE A 1 84 ? -8.792 2.694 -0.931 1.00 98.50 84 ILE A C 1
ATOM 638 O O . ILE A 1 84 ? -9.334 3.242 0.029 1.00 98.50 84 ILE A O 1
ATOM 642 N N . ILE A 1 85 ? -8.346 3.381 -1.990 1.00 98.62 85 ILE A N 1
ATOM 643 C CA . ILE A 1 85 ? -8.399 4.849 -2.096 1.00 98.62 85 ILE A CA 1
ATOM 644 C C . ILE A 1 85 ? -9.831 5.370 -1.931 1.00 98.62 85 ILE A C 1
ATOM 646 O O . ILE A 1 85 ? -10.043 6.347 -1.206 1.00 98.62 85 ILE A O 1
ATOM 650 N N . ALA A 1 86 ? -10.820 4.698 -2.524 1.00 98.31 86 ALA A N 1
ATOM 651 C CA . ALA A 1 86 ? -12.231 5.049 -2.390 1.00 98.31 86 ALA A CA 1
ATOM 652 C C . ALA A 1 86 ? -12.708 5.019 -0.925 1.00 98.31 86 ALA A C 1
ATOM 654 O O . ALA A 1 86 ? -13.486 5.877 -0.505 1.00 98.31 86 ALA A O 1
ATOM 655 N N . GLN A 1 87 ? -12.194 4.083 -0.123 1.00 97.94 87 GLN A N 1
ATOM 656 C CA . GLN A 1 87 ? -12.568 3.895 1.282 1.00 97.94 87 GLN A CA 1
ATOM 657 C C . GLN A 1 87 ? -11.808 4.800 2.269 1.00 97.94 87 GLN A C 1
ATOM 659 O O . GLN A 1 87 ? -12.241 4.937 3.424 1.00 97.94 87 GLN A O 1
ATOM 664 N N . LEU A 1 88 ? -10.703 5.424 1.839 1.00 98.06 88 LEU A N 1
ATOM 665 C CA . LEU A 1 88 ? -9.918 6.337 2.674 1.00 98.06 88 LEU A CA 1
ATOM 666 C C . LEU A 1 88 ? -10.770 7.499 3.198 1.00 98.06 88 LEU A C 1
ATOM 668 O O . LEU A 1 88 ? -11.673 7.999 2.526 1.00 98.06 88 LEU A O 1
ATOM 672 N N . GLN A 1 89 ? -10.464 7.929 4.420 1.00 96.75 89 GLN A N 1
ATOM 673 C CA . GLN A 1 89 ? -11.113 9.072 5.057 1.00 96.75 89 GLN A CA 1
ATOM 674 C C . GLN A 1 89 ? -10.477 10.393 4.616 1.00 96.75 89 GLN A C 1
ATOM 676 O O . GLN A 1 89 ? -9.326 10.418 4.180 1.00 96.75 89 GLN A O 1
ATOM 681 N N . ASP A 1 90 ? -11.222 11.491 4.761 1.00 98.00 90 ASP A N 1
ATOM 682 C CA . ASP A 1 90 ? -10.665 12.840 4.655 1.00 98.00 90 ASP A CA 1
ATOM 683 C C . ASP A 1 90 ? -9.806 13.132 5.894 1.00 98.00 90 ASP A C 1
ATOM 685 O O . ASP A 1 90 ? -10.302 13.216 7.019 1.00 98.00 90 ASP A O 1
ATOM 689 N N . VAL A 1 91 ? -8.502 13.269 5.671 1.00 98.19 91 VAL A N 1
ATOM 690 C CA . VAL A 1 91 ? -7.488 13.551 6.689 1.00 98.19 91 VAL A CA 1
ATOM 691 C C . VAL A 1 91 ? -6.945 14.979 6.590 1.00 98.19 91 VAL A C 1
ATOM 693 O O . VAL A 1 91 ? -5.979 15.318 7.270 1.00 98.19 91 VAL A O 1
ATOM 696 N N . SER A 1 92 ? -7.560 15.854 5.786 1.00 97.56 92 SER A N 1
ATOM 697 C CA . SER A 1 92 ? -7.124 17.250 5.605 1.00 97.56 92 SER A CA 1
ATOM 698 C C . SER A 1 92 ? -7.074 18.048 6.914 1.00 97.56 92 SER A C 1
ATOM 700 O O . SER A 1 92 ? -6.245 18.946 7.060 1.00 97.56 92 SER A O 1
ATOM 702 N N . LYS A 1 93 ? -7.925 17.686 7.884 1.00 97.19 93 LYS A N 1
ATOM 703 C CA . LYS A 1 93 ? -8.004 18.297 9.221 1.00 97.19 93 LYS A CA 1
ATOM 704 C C . LYS A 1 93 ? -7.165 17.592 10.287 1.00 97.19 93 LYS A C 1
ATOM 706 O O . LYS A 1 93 ? -7.181 18.018 11.438 1.00 97.19 93 LYS A O 1
ATOM 711 N N . VAL A 1 94 ? -6.464 16.512 9.944 1.00 96.12 94 VAL A N 1
ATOM 712 C CA . VAL A 1 94 ? -5.571 15.831 10.887 1.00 96.12 94 VAL A CA 1
ATOM 713 C C . VAL A 1 94 ? -4.344 16.711 11.101 1.00 96.12 94 VAL A C 1
ATOM 715 O O . VAL A 1 94 ? -3.550 16.936 10.184 1.00 96.12 94 VAL A O 1
ATOM 718 N N . GLU A 1 95 ? -4.201 17.221 12.321 1.00 96.06 95 GLU A N 1
ATOM 719 C CA . GLU A 1 95 ? -3.042 18.012 12.719 1.00 96.06 95 GLU A CA 1
ATOM 720 C C . GLU A 1 95 ? -1.793 17.132 12.785 1.00 96.06 95 GLU A C 1
ATOM 722 O O . GLU A 1 95 ? -1.793 16.051 13.386 1.00 96.06 95 GLU A O 1
ATOM 727 N N . ILE A 1 96 ? -0.712 17.619 12.178 1.00 95.44 96 ILE A N 1
ATOM 728 C CA . ILE A 1 96 ? 0.594 16.976 12.256 1.00 95.44 96 ILE A CA 1
ATOM 729 C C . ILE A 1 96 ? 1.374 17.588 13.416 1.00 95.44 96 ILE A C 1
ATOM 731 O O . ILE A 1 96 ? 1.617 18.793 13.454 1.00 95.44 96 ILE A O 1
ATOM 735 N N . ASN A 1 97 ? 1.768 16.748 14.366 1.00 94.00 97 ASN A N 1
ATOM 736 C CA . ASN A 1 97 ? 2.524 17.113 15.557 1.00 94.00 97 ASN A CA 1
ATOM 737 C C . ASN A 1 97 ? 3.664 16.108 15.802 1.00 94.00 97 ASN A C 1
ATOM 739 O O . ASN A 1 97 ? 3.914 15.203 15.008 1.00 94.00 97 ASN A O 1
ATOM 743 N N . SER A 1 98 ? 4.383 16.255 16.914 1.00 95.06 98 SER A N 1
ATOM 744 C CA . SER A 1 98 ? 5.542 15.414 17.236 1.00 95.06 98 SER A CA 1
ATOM 745 C C . SER A 1 98 ? 5.239 13.912 17.333 1.00 95.06 98 SER A C 1
ATOM 747 O O . SER A 1 98 ? 6.155 13.117 17.136 1.00 95.06 98 SER A O 1
ATOM 749 N N . SER A 1 99 ? 3.995 13.513 17.610 1.00 90.81 99 SER A N 1
ATOM 750 C CA . SER A 1 99 ? 3.590 12.110 17.762 1.00 90.81 99 SER A CA 1
ATOM 751 C C . SER A 1 99 ? 3.237 11.421 16.441 1.00 90.81 99 SER A C 1
ATOM 753 O O . SER A 1 99 ? 3.304 10.193 16.364 1.00 90.81 99 SER A O 1
ATOM 755 N N . ASN A 1 100 ? 2.858 12.182 15.409 1.00 93.19 100 ASN A N 1
ATOM 756 C CA . ASN A 1 100 ? 2.465 11.636 14.106 1.00 93.19 100 ASN A CA 1
ATOM 757 C C . ASN A 1 100 ? 3.234 12.196 12.906 1.00 93.19 100 ASN A C 1
ATOM 759 O O . ASN A 1 100 ? 2.947 11.808 11.781 1.00 93.19 100 ASN A O 1
ATOM 763 N N . LYS A 1 101 ? 4.240 13.047 13.118 1.00 92.94 101 LYS A N 1
ATOM 764 C CA . LYS A 1 101 ? 5.041 13.672 12.052 1.00 92.94 101 LYS A CA 1
ATOM 765 C C . LYS A 1 101 ? 5.588 12.720 10.981 1.00 92.94 101 LYS A C 1
ATOM 767 O O . LYS A 1 101 ? 5.726 13.141 9.840 1.00 92.94 101 LYS A O 1
ATOM 772 N N . ASP A 1 102 ? 5.878 11.469 11.335 1.00 89.50 102 ASP A N 1
ATOM 773 C CA . ASP A 1 102 ? 6.556 10.525 10.439 1.00 89.50 102 ASP A CA 1
ATOM 774 C C . ASP A 1 102 ? 5.576 9.687 9.595 1.00 89.50 102 ASP A C 1
ATOM 776 O O . ASP A 1 102 ? 5.979 9.063 8.619 1.00 89.50 102 ASP A O 1
ATOM 780 N N . TRP A 1 103 ? 4.290 9.658 9.957 1.00 94.69 103 TRP A N 1
ATOM 781 C CA . TRP A 1 103 ? 3.311 8.727 9.376 1.00 94.69 103 TRP A CA 1
ATOM 782 C C . TRP A 1 103 ? 1.922 9.335 9.147 1.00 94.69 103 TRP A C 1
ATOM 784 O O . TRP A 1 103 ? 1.147 8.849 8.323 1.00 94.69 103 TRP A O 1
ATOM 794 N N . GLY A 1 104 ? 1.599 10.413 9.855 1.00 96.62 104 GLY A N 1
ATOM 795 C CA . GLY A 1 104 ? 0.337 11.122 9.754 1.00 96.62 104 GLY A CA 1
ATOM 796 C C . GLY A 1 104 ? 0.124 11.644 8.340 1.00 96.62 104 GLY A C 1
ATOM 797 O O . GLY A 1 104 ? 0.988 12.301 7.756 1.00 96.62 104 GLY A O 1
ATOM 798 N N . ARG A 1 105 ? -1.054 11.336 7.805 1.00 97.88 105 ARG A N 1
ATOM 799 C CA . ARG A 1 105 ? -1.515 11.620 6.443 1.00 97.88 105 ARG A CA 1
ATOM 800 C C . ARG A 1 105 ? -0.714 10.921 5.342 1.00 97.88 105 ARG A C 1
ATOM 802 O O . ARG A 1 105 ? -0.963 11.200 4.176 1.00 97.88 105 ARG A O 1
ATOM 809 N N . GLN A 1 106 ? 0.221 10.025 5.660 1.00 98.31 106 GLN A N 1
ATOM 810 C CA . GLN A 1 106 ? 1.044 9.349 4.654 1.00 98.31 106 GLN A CA 1
ATOM 811 C C . GLN A 1 106 ? 0.303 8.163 4.036 1.00 98.31 106 GLN A C 1
ATOM 813 O O . GLN A 1 106 ? -0.224 7.319 4.757 1.00 98.31 106 GLN A O 1
ATOM 818 N N . LEU A 1 107 ? 0.319 8.065 2.709 1.00 98.56 107 LEU A N 1
ATOM 819 C CA . LEU A 1 107 ? -0.121 6.891 1.958 1.00 98.56 107 LEU A CA 1
ATOM 820 C C . LEU A 1 107 ? 1.018 6.429 1.051 1.00 98.56 107 LEU A C 1
ATOM 822 O O . LEU A 1 107 ? 1.329 7.098 0.070 1.00 98.56 107 LEU A O 1
ATOM 826 N N . ASN A 1 108 ? 1.623 5.278 1.333 1.00 98.25 108 ASN A N 1
ATOM 827 C CA . ASN A 1 108 ? 2.643 4.701 0.463 1.00 98.25 108 ASN A CA 1
ATOM 828 C C . ASN A 1 108 ? 2.103 3.471 -0.267 1.00 98.25 108 ASN A C 1
ATOM 830 O O . ASN A 1 108 ? 1.859 2.432 0.341 1.00 98.25 108 ASN A O 1
ATOM 834 N N . ILE A 1 109 ? 1.942 3.599 -1.582 1.00 98.06 109 ILE A N 1
ATOM 835 C CA . ILE A 1 109 ? 1.437 2.555 -2.481 1.00 98.06 109 ILE A CA 1
ATOM 836 C C . ILE A 1 109 ? 2.466 2.181 -3.553 1.00 98.06 109 ILE A C 1
ATOM 838 O O . ILE A 1 109 ? 2.111 1.722 -4.636 1.00 98.06 109 ILE A O 1
ATOM 842 N N . SER A 1 110 ? 3.747 2.406 -3.272 1.00 96.44 110 SER A N 1
ATOM 843 C CA . SER A 1 110 ? 4.832 2.214 -4.237 1.00 96.44 110 SER A CA 1
ATOM 844 C C . SER A 1 110 ? 5.097 0.743 -4.576 1.00 96.44 110 SER A C 1
ATOM 846 O O . SER A 1 110 ? 4.867 -0.154 -3.765 1.00 96.44 110 SER A O 1
ATOM 848 N N . TYR A 1 111 ? 5.676 0.495 -5.749 1.00 93.94 111 TYR A N 1
ATOM 849 C CA . TYR A 1 111 ? 6.226 -0.802 -6.161 1.00 93.94 111 TYR A CA 1
ATOM 850 C C . TYR A 1 111 ? 5.222 -1.964 -6.082 1.00 93.94 111 TYR A C 1
ATOM 852 O O . TYR A 1 111 ? 5.573 -3.095 -5.742 1.00 93.94 111 TYR A O 1
ATOM 860 N N . MET A 1 112 ? 3.952 -1.683 -6.369 1.00 94.00 112 MET A N 1
ATOM 861 C CA . MET A 1 112 ? 2.916 -2.692 -6.557 1.00 94.00 112 MET A CA 1
ATOM 862 C C . MET A 1 112 ? 2.536 -2.773 -8.041 1.00 94.00 112 MET A C 1
ATOM 864 O O . MET A 1 112 ? 2.661 -1.776 -8.755 1.00 94.00 112 MET A O 1
ATOM 868 N N . PRO A 1 113 ? 2.037 -3.927 -8.524 1.00 93.19 113 PRO A N 1
ATOM 869 C CA . PRO A 1 113 ? 1.591 -4.075 -9.912 1.00 93.19 113 PRO A CA 1
ATOM 870 C C . PRO A 1 113 ? 0.609 -2.988 -10.370 1.00 93.19 113 PRO A C 1
ATOM 872 O O . PRO A 1 113 ? 0.631 -2.581 -11.525 1.00 93.19 113 PRO A O 1
ATOM 875 N N . GLY A 1 114 ? -0.242 -2.510 -9.460 1.00 94.62 114 GLY A N 1
ATOM 876 C CA . GLY A 1 114 ? -1.247 -1.492 -9.732 1.00 94.62 114 GLY A CA 1
ATOM 877 C C . GLY A 1 114 ? -0.827 -0.039 -9.571 1.00 94.62 114 GLY A C 1
ATOM 878 O O . GLY A 1 114 ? -1.647 0.831 -9.848 1.00 94.62 114 GLY A O 1
ATOM 879 N N . THR A 1 115 ? 0.387 0.246 -9.085 1.00 95.00 115 THR A N 1
ATOM 880 C CA . THR A 1 115 ? 0.766 1.605 -8.655 1.00 95.00 115 THR A CA 1
ATOM 881 C C . THR A 1 115 ? 0.620 2.634 -9.779 1.00 95.00 115 THR A C 1
ATOM 883 O O . THR A 1 115 ? 0.161 3.742 -9.526 1.00 95.00 115 THR A O 1
ATOM 886 N N . GLU A 1 116 ? 0.959 2.267 -11.019 1.00 93.00 116 GLU A N 1
ATOM 887 C CA . GLU A 1 116 ? 0.859 3.159 -12.185 1.00 93.00 116 GLU A CA 1
ATOM 888 C C . GLU A 1 116 ? -0.591 3.563 -12.508 1.00 93.00 116 GLU A C 1
ATOM 890 O O . GLU A 1 116 ? -0.831 4.668 -12.983 1.00 93.00 116 GLU A O 1
ATOM 895 N N . GLY A 1 117 ? -1.564 2.692 -12.216 1.00 93.06 117 GLY A N 1
ATOM 896 C CA . GLY A 1 117 ? -2.992 2.926 -12.465 1.00 93.06 117 GLY A CA 1
ATOM 897 C C . GLY A 1 117 ? -3.770 3.465 -11.260 1.00 93.06 117 GLY A C 1
ATOM 898 O O . GLY A 1 117 ? -5.004 3.465 -11.282 1.00 93.06 117 GLY A O 1
ATOM 899 N N . ALA A 1 118 ? -3.083 3.867 -10.190 1.00 97.38 118 ALA A N 1
ATOM 900 C CA . ALA A 1 118 ? -3.721 4.335 -8.966 1.00 97.38 118 ALA A CA 1
ATOM 901 C C . ALA A 1 118 ? -4.286 5.763 -9.106 1.00 97.38 118 ALA A C 1
ATOM 903 O O . ALA A 1 118 ? -3.631 6.663 -9.630 1.00 97.38 118 ALA A O 1
ATOM 904 N N . ASN A 1 119 ? -5.478 6.002 -8.557 1.00 97.06 119 ASN A N 1
ATOM 905 C CA . ASN A 1 119 ? -6.149 7.300 -8.510 1.00 97.06 119 ASN A CA 1
ATOM 906 C C . ASN A 1 119 ? -5.577 8.183 -7.387 1.00 97.06 119 ASN A C 1
ATOM 908 O O . ASN A 1 119 ? -6.220 8.452 -6.370 1.00 97.06 119 ASN A O 1
ATOM 912 N N . VAL A 1 120 ? -4.326 8.607 -7.558 1.00 96.31 120 VAL A N 1
ATOM 913 C CA . VAL A 1 120 ? -3.592 9.417 -6.572 1.00 96.31 120 VAL A CA 1
ATOM 914 C C . VAL A 1 120 ? -4.283 10.756 -6.290 1.00 96.31 120 VAL A C 1
ATOM 916 O O . VAL A 1 120 ? -4.251 11.234 -5.152 1.00 96.31 120 VAL A O 1
ATOM 919 N N . ASP A 1 121 ? -4.953 11.337 -7.284 1.00 96.19 121 ASP A N 1
ATOM 920 C CA . ASP A 1 121 ? -5.661 12.612 -7.146 1.00 96.19 121 ASP A CA 1
ATOM 921 C C . ASP A 1 121 ? -6.812 12.521 -6.138 1.00 96.19 121 ASP A C 1
ATOM 923 O O . ASP A 1 121 ? -6.988 13.423 -5.320 1.00 96.19 121 ASP A O 1
ATOM 927 N N . GLU A 1 122 ? -7.557 11.411 -6.120 1.00 98.06 122 GLU A N 1
ATOM 928 C CA . GLU A 1 122 ? -8.635 11.205 -5.149 1.00 98.06 122 GLU A CA 1
ATOM 929 C C . GLU A 1 122 ? -8.107 11.105 -3.711 1.00 98.06 122 GLU A C 1
ATOM 931 O O . GLU A 1 122 ? -8.672 11.710 -2.796 1.00 98.06 122 GLU A O 1
ATOM 936 N N . ALA A 1 123 ? -7.010 10.375 -3.495 1.00 98.06 123 ALA A N 1
ATOM 937 C CA . ALA A 1 123 ? -6.376 10.308 -2.180 1.00 9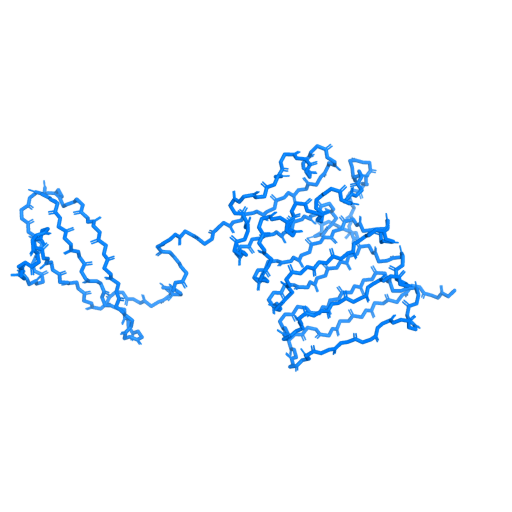8.06 123 ALA A CA 1
ATOM 938 C C . ALA A 1 123 ? -5.838 11.688 -1.755 1.00 98.06 123 ALA A C 1
ATOM 940 O O . ALA A 1 123 ? -6.052 12.126 -0.623 1.00 98.06 123 ALA A O 1
ATOM 941 N N . THR A 1 124 ? -5.210 12.417 -2.677 1.00 97.69 124 THR A N 1
ATOM 942 C CA . THR A 1 124 ? -4.684 13.765 -2.420 1.00 97.69 124 THR A CA 1
ATOM 943 C C . THR A 1 124 ? -5.803 14.757 -2.090 1.00 97.69 124 THR A C 1
ATOM 945 O O . THR A 1 124 ? -5.667 15.548 -1.157 1.00 97.69 124 THR A O 1
ATOM 948 N N . ALA A 1 125 ? -6.951 14.674 -2.773 1.00 97.94 125 ALA A N 1
ATOM 949 C CA . ALA A 1 125 ? -8.136 15.484 -2.483 1.00 97.94 125 ALA A CA 1
ATOM 950 C C . ALA A 1 125 ? -8.697 15.234 -1.072 1.00 97.94 125 ALA A C 1
ATOM 952 O O . ALA A 1 125 ? -9.226 16.150 -0.445 1.00 97.94 125 ALA A O 1
ATOM 953 N N . LYS A 1 126 ? -8.519 14.019 -0.539 1.00 98.31 126 LYS A N 1
ATOM 954 C CA . LYS A 1 126 ? -8.833 13.647 0.852 1.00 98.31 126 LYS A CA 1
ATOM 955 C C . LYS A 1 126 ? -7.724 14.045 1.843 1.00 98.31 126 LYS A C 1
ATOM 957 O O . LYS A 1 126 ? -7.773 13.664 3.006 1.00 98.31 126 LYS A O 1
ATOM 962 N N . GLY A 1 127 ? -6.709 14.795 1.413 1.00 97.62 127 GLY A N 1
ATOM 963 C CA . GLY A 1 127 ? -5.647 15.329 2.268 1.00 97.62 127 GLY A CA 1
ATOM 964 C C . GLY A 1 127 ? -4.457 14.397 2.507 1.00 97.62 127 GLY A C 1
ATOM 965 O O . GLY A 1 127 ? -3.621 14.722 3.357 1.00 97.62 127 GLY A O 1
ATOM 966 N N . TRP A 1 128 ? -4.357 13.277 1.787 1.00 98.31 128 TRP A N 1
ATOM 967 C CA . TRP A 1 128 ? -3.244 12.334 1.911 1.00 98.31 128 TRP A CA 1
ATOM 968 C C . TRP A 1 128 ? -1.986 12.820 1.183 1.00 98.31 128 TRP A C 1
ATOM 970 O O . TRP A 1 128 ? -2.052 13.353 0.078 1.00 98.31 128 TRP A O 1
ATOM 980 N N . TYR A 1 129 ? -0.827 12.587 1.792 1.00 97.31 129 TYR A N 1
ATOM 981 C CA . TYR A 1 129 ? 0.482 12.698 1.161 1.00 97.31 129 TYR A CA 1
ATOM 982 C C . TYR A 1 129 ? 0.833 11.348 0.545 1.00 97.31 129 TYR A C 1
ATOM 984 O O . TYR A 1 129 ? 1.190 10.399 1.246 1.00 97.31 129 TYR A O 1
ATOM 992 N N . VAL A 1 130 ? 0.661 11.247 -0.771 1.00 96.38 130 VAL A N 1
ATOM 993 C CA . VAL A 1 130 ? 0.780 9.976 -1.484 1.00 96.38 130 VAL A CA 1
ATOM 994 C C . VAL A 1 130 ? 2.190 9.793 -2.037 1.00 96.38 130 VAL A C 1
ATOM 996 O O . VAL A 1 130 ? 2.713 10.657 -2.735 1.00 96.38 130 VAL A O 1
ATOM 999 N N . THR A 1 131 ? 2.790 8.637 -1.761 1.00 95.62 131 THR A N 1
ATOM 1000 C CA . THR A 1 131 ? 4.010 8.149 -2.414 1.00 95.62 131 THR A CA 1
ATOM 1001 C C . THR A 1 131 ? 3.647 6.947 -3.282 1.00 95.62 131 THR A C 1
ATOM 1003 O O . THR A 1 131 ? 3.204 5.917 -2.771 1.00 95.62 131 THR A O 1
ATOM 1006 N N . ALA A 1 132 ? 3.822 7.083 -4.595 1.00 93.44 132 ALA A N 1
ATOM 1007 C CA . ALA A 1 132 ? 3.414 6.096 -5.594 1.00 93.44 132 ALA A CA 1
ATOM 1008 C C . ALA A 1 132 ? 4.541 5.853 -6.607 1.00 93.44 132 ALA A C 1
ATOM 1010 O O . ALA A 1 132 ? 4.374 6.029 -7.812 1.00 93.44 132 ALA A O 1
ATOM 1011 N N . ASN A 1 133 ? 5.723 5.478 -6.117 1.00 89.38 133 ASN A N 1
ATOM 1012 C CA . ASN A 1 133 ? 6.838 5.166 -7.003 1.00 89.38 133 ASN A CA 1
ATOM 1013 C C . ASN A 1 133 ? 6.524 3.874 -7.754 1.00 89.38 133 ASN A C 1
ATOM 1015 O O . ASN A 1 133 ? 6.271 2.839 -7.138 1.00 89.38 133 ASN A O 1
ATOM 1019 N N . ILE A 1 134 ? 6.547 3.925 -9.079 1.00 83.38 134 ILE A N 1
ATOM 1020 C CA . ILE A 1 134 ? 6.399 2.738 -9.915 1.00 83.38 134 ILE A CA 1
ATOM 1021 C C . ILE A 1 134 ? 7.753 2.060 -10.092 1.00 83.38 134 ILE A C 1
ATOM 1023 O O . ILE A 1 134 ? 8.794 2.719 -10.162 1.00 83.38 134 ILE A O 1
ATOM 1027 N N . ALA A 1 135 ? 7.724 0.736 -10.211 1.00 66.62 135 ALA A N 1
ATOM 1028 C CA . ALA A 1 135 ? 8.821 -0.008 -10.797 1.00 66.62 135 ALA A CA 1
ATOM 1029 C C . ALA A 1 135 ? 9.014 0.527 -12.219 1.00 66.62 135 ALA A C 1
ATOM 1031 O O . ALA A 1 135 ? 8.212 0.224 -13.105 1.00 66.62 135 ALA A O 1
ATOM 1032 N N . SER A 1 136 ? 10.024 1.368 -12.471 1.00 55.03 136 SER A N 1
ATOM 1033 C CA . SER A 1 136 ? 10.340 1.669 -13.867 1.00 55.03 136 SER A CA 1
ATOM 1034 C C . SER A 1 136 ? 10.691 0.334 -14.521 1.00 55.03 136 SER A C 1
ATOM 1036 O O . SER A 1 136 ? 11.401 -0.479 -13.921 1.00 55.03 136 SER A O 1
ATOM 1038 N N . SER A 1 137 ? 10.224 0.088 -15.746 1.00 48.03 137 SER A N 1
ATOM 1039 C CA . SER A 1 137 ? 10.467 -1.142 -16.526 1.00 48.03 137 SER A CA 1
ATOM 1040 C C . SER A 1 137 ? 11.957 -1.417 -16.825 1.00 48.03 137 SER A C 1
ATOM 1042 O O . SER A 1 137 ? 12.311 -2.235 -17.671 1.00 48.03 137 SER A O 1
ATOM 1044 N N . VAL A 1 138 ? 12.854 -0.730 -16.115 1.00 47.03 138 VAL A N 1
ATOM 1045 C CA . VAL A 1 138 ? 14.298 -0.711 -16.249 1.00 47.03 138 VAL A CA 1
ATOM 1046 C C . VAL A 1 138 ? 15.015 -0.704 -14.870 1.00 47.03 138 VAL A C 1
ATOM 1048 O O . VAL A 1 138 ? 16.230 -0.887 -14.885 1.00 47.03 138 VAL A O 1
ATOM 1051 N N . GLN A 1 139 ? 14.367 -0.564 -13.695 1.00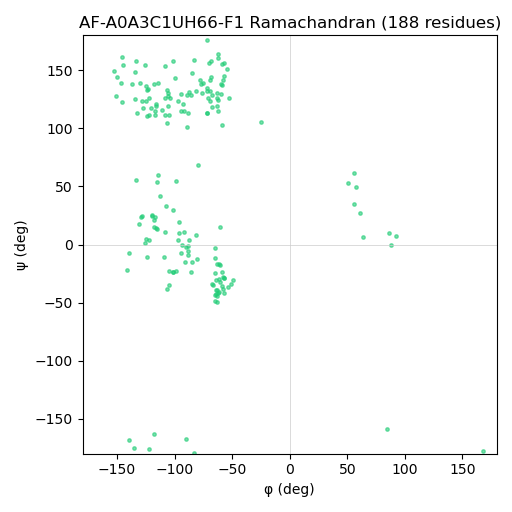 46.97 139 GLN A N 1
ATOM 1052 C CA . GLN A 1 139 ? 15.077 -0.450 -12.388 1.00 46.97 139 GLN A CA 1
ATOM 1053 C C . GLN A 1 139 ? 14.761 -1.473 -11.282 1.00 46.97 139 GLN A C 1
ATOM 1055 O O . GLN A 1 139 ? 15.385 -1.393 -10.231 1.00 46.97 139 GLN A O 1
ATOM 1060 N N . ASP A 1 140 ? 13.928 -2.490 -11.500 1.00 44.44 140 ASP A N 1
ATOM 1061 C CA . ASP A 1 140 ? 13.600 -3.441 -10.414 1.00 44.44 140 ASP A CA 1
ATOM 1062 C C . ASP A 1 140 ? 14.363 -4.775 -10.492 1.00 44.44 140 ASP A C 1
ATOM 1064 O O . ASP A 1 140 ? 13.931 -5.819 -10.007 1.00 44.44 140 ASP A O 1
ATOM 1068 N N . LEU A 1 141 ? 15.568 -4.731 -11.056 1.00 47.50 141 LEU A N 1
ATOM 1069 C CA . LEU A 1 141 ? 16.656 -5.578 -10.585 1.00 47.50 141 LEU A CA 1
ATOM 1070 C C . LEU A 1 141 ? 17.559 -4.637 -9.811 1.00 47.50 141 LEU A C 1
ATOM 1072 O O . LEU A 1 141 ? 18.153 -3.758 -10.420 1.00 47.50 141 LEU A O 1
ATOM 1076 N N . ASN A 1 142 ? 17.623 -4.798 -8.493 1.00 48.84 142 ASN A N 1
ATOM 1077 C CA . ASN A 1 142 ? 18.678 -4.264 -7.639 1.00 48.84 142 ASN A CA 1
ATOM 1078 C C . ASN A 1 142 ? 19.990 -4.054 -8.435 1.00 48.84 142 ASN A C 1
ATOM 1080 O O . ASN A 1 142 ? 20.630 -5.040 -8.801 1.00 48.84 142 ASN A O 1
ATOM 1084 N N . THR A 1 143 ? 20.365 -2.810 -8.765 1.00 53.12 143 THR A N 1
ATOM 1085 C CA . THR A 1 143 ? 21.663 -2.499 -9.393 1.00 53.12 143 THR A CA 1
ATOM 1086 C C . THR A 1 143 ? 22.563 -1.690 -8.466 1.00 53.12 143 THR A C 1
ATOM 1088 O O . THR A 1 143 ? 23.285 -0.812 -8.930 1.00 53.12 143 THR A O 1
ATOM 1091 N N . ASP A 1 144 ? 22.607 -2.043 -7.179 1.00 55.28 144 ASP A N 1
ATOM 1092 C CA . ASP A 1 144 ? 23.774 -1.728 -6.333 1.00 55.28 144 ASP A CA 1
ATOM 1093 C C . ASP A 1 144 ? 25.047 -2.468 -6.812 1.00 55.28 144 ASP A C 1
ATOM 1095 O O . ASP A 1 144 ? 26.147 -2.295 -6.288 1.00 55.28 144 ASP A O 1
ATOM 1099 N N . TYR A 1 145 ? 24.915 -3.311 -7.837 1.00 63.44 145 TYR A N 1
ATOM 1100 C CA . TYR A 1 145 ? 26.001 -4.027 -8.484 1.00 63.44 145 TYR A CA 1
ATOM 1101 C C . TYR A 1 145 ? 26.654 -3.178 -9.573 1.00 63.44 145 TYR A C 1
ATOM 1103 O O . TYR A 1 145 ? 25.995 -2.685 -10.490 1.00 63.44 145 TYR A O 1
ATOM 1111 N N . ALA A 1 146 ? 27.978 -3.065 -9.510 1.00 76.25 146 ALA A N 1
ATOM 1112 C CA . ALA A 1 146 ? 28.765 -2.408 -10.542 1.00 76.25 146 ALA A CA 1
ATOM 1113 C C . ALA A 1 146 ? 28.546 -3.070 -11.914 1.00 76.25 146 ALA A C 1
ATOM 1115 O O . ALA A 1 146 ? 28.457 -4.298 -12.022 1.00 76.25 146 ALA A O 1
ATOM 1116 N N . VAL A 1 147 ? 28.498 -2.256 -12.972 1.00 81.56 147 VAL A N 1
ATOM 1117 C CA . VAL A 1 147 ? 28.576 -2.749 -14.353 1.00 81.56 147 VAL A CA 1
ATOM 1118 C C . VAL A 1 147 ? 29.977 -3.307 -14.572 1.00 81.56 147 VAL A C 1
ATOM 1120 O O . VAL A 1 147 ? 30.956 -2.572 -14.466 1.00 81.56 147 VAL A O 1
ATOM 1123 N N . VAL A 1 148 ? 30.071 -4.600 -14.878 1.00 90.69 148 VAL A N 1
ATOM 1124 C CA . VAL A 1 148 ? 31.355 -5.281 -15.117 1.00 90.69 148 VAL A CA 1
ATOM 1125 C C . VAL A 1 148 ? 31.647 -5.475 -16.601 1.00 90.69 148 VAL A C 1
ATOM 1127 O O . VAL A 1 148 ? 32.811 -5.575 -16.977 1.00 90.69 148 VAL A O 1
ATOM 1130 N N . ALA A 1 149 ? 30.619 -5.496 -17.457 1.00 91.19 149 ALA A N 1
ATOM 1131 C CA . ALA A 1 149 ? 30.795 -5.550 -18.906 1.00 91.19 149 ALA A CA 1
ATOM 1132 C C . ALA A 1 149 ? 29.618 -4.919 -19.660 1.00 91.19 149 ALA A C 1
ATOM 1134 O O . ALA A 1 149 ? 28.466 -4.988 -19.220 1.00 91.19 149 ALA A O 1
ATOM 1135 N N . LYS A 1 150 ? 29.920 -4.357 -20.835 1.00 90.94 150 LYS A N 1
ATOM 1136 C CA . LYS A 1 150 ? 28.941 -3.984 -21.858 1.00 90.94 150 LYS A CA 1
ATOM 1137 C C . LYS A 1 150 ? 29.307 -4.647 -23.183 1.00 90.94 150 LYS A C 1
ATOM 1139 O O . LYS A 1 150 ? 30.471 -4.636 -23.571 1.00 90.94 150 LYS A O 1
ATOM 1144 N N . GLU A 1 151 ? 28.310 -5.190 -23.871 1.00 93.94 151 GLU A N 1
ATOM 1145 C CA . GLU A 1 151 ? 28.419 -5.687 -25.245 1.00 93.94 151 GLU A CA 1
ATOM 1146 C C . GLU A 1 151 ? 27.368 -4.993 -26.116 1.00 93.94 151 GLU A C 1
ATOM 1148 O O . GLU A 1 151 ? 26.198 -4.895 -25.738 1.00 93.94 151 GLU A O 1
ATOM 1153 N N . TYR A 1 152 ? 27.788 -4.515 -27.282 1.00 91.88 152 TYR A N 1
ATOM 1154 C CA . TYR A 1 152 ? 26.944 -3.806 -28.235 1.00 91.88 152 TYR A CA 1
ATOM 1155 C C . TYR A 1 152 ? 26.494 -4.741 -29.353 1.00 91.88 152 TYR A C 1
ATOM 1157 O O . TYR A 1 152 ? 27.254 -5.590 -29.822 1.00 91.88 152 TYR A O 1
ATOM 1165 N N . PHE A 1 153 ? 25.262 -4.551 -29.808 1.00 91.12 153 PHE A N 1
ATOM 1166 C CA . PHE A 1 153 ? 24.663 -5.269 -30.923 1.00 91.12 153 PHE A CA 1
ATOM 1167 C C . PHE A 1 153 ? 23.951 -4.280 -31.846 1.00 91.12 153 PHE A C 1
ATOM 1169 O O . PHE A 1 153 ? 23.398 -3.270 -31.397 1.00 91.12 153 PHE A O 1
ATOM 1176 N N . THR A 1 154 ? 23.917 -4.576 -33.144 1.00 90.62 154 THR A N 1
ATOM 1177 C CA . THR A 1 154 ? 23.024 -3.870 -34.069 1.00 90.62 154 THR A CA 1
ATOM 1178 C C . THR A 1 154 ? 21.566 -4.110 -33.671 1.00 90.62 154 THR A C 1
ATOM 1180 O O . THR A 1 154 ? 21.235 -5.100 -33.017 1.00 90.62 154 THR A O 1
ATOM 1183 N N . VAL A 1 155 ? 20.650 -3.251 -34.128 1.00 86.31 155 VAL A N 1
ATOM 1184 C CA . VAL A 1 155 ? 19.200 -3.476 -33.949 1.00 86.31 155 VAL A CA 1
ATOM 1185 C C . VAL A 1 155 ? 18.696 -4.768 -34.609 1.00 86.31 155 VAL A C 1
ATOM 1187 O O . VAL A 1 155 ? 17.630 -5.255 -34.252 1.00 86.31 155 VAL A O 1
ATOM 1190 N N . SER A 1 156 ? 19.468 -5.336 -35.543 1.00 87.94 156 SER A N 1
ATOM 1191 C CA . SER A 1 156 ? 19.220 -6.642 -36.164 1.00 87.94 156 SER A CA 1
ATOM 1192 C C . SER A 1 156 ? 19.841 -7.826 -35.405 1.00 87.94 156 SER A C 1
ATOM 1194 O O . SER A 1 156 ? 19.665 -8.965 -35.827 1.00 87.94 156 SER A O 1
ATOM 1196 N N . GLY A 1 157 ? 20.553 -7.581 -34.297 1.00 83.50 157 GLY A N 1
ATOM 1197 C CA . GLY A 1 157 ? 21.123 -8.612 -33.425 1.00 83.50 157 GLY A CA 1
ATOM 1198 C C . GLY A 1 157 ? 22.560 -9.042 -33.748 1.00 83.50 157 GLY A C 1
ATOM 1199 O O . GLY A 1 157 ? 23.053 -9.985 -33.134 1.00 83.50 157 GLY A O 1
ATOM 1200 N N . ALA A 1 158 ? 23.260 -8.374 -34.670 1.00 90.94 158 ALA A N 1
ATOM 1201 C CA . ALA A 1 158 ? 24.663 -8.677 -34.959 1.00 90.94 158 ALA A CA 1
ATOM 1202 C C . ALA A 1 158 ? 25.577 -8.124 -33.855 1.00 90.94 158 ALA A C 1
ATOM 1204 O O . ALA A 1 158 ? 25.469 -6.953 -33.494 1.00 90.94 158 ALA A O 1
ATOM 1205 N N . ALA A 1 159 ? 26.478 -8.954 -33.326 1.00 91.69 159 ALA A N 1
ATOM 1206 C CA . ALA A 1 159 ? 27.394 -8.568 -32.254 1.00 91.69 159 ALA A CA 1
ATOM 1207 C C . ALA A 1 159 ? 28.484 -7.600 -32.748 1.00 91.69 159 ALA A C 1
ATOM 1209 O O . ALA A 1 159 ? 29.139 -7.852 -33.758 1.00 91.69 159 ALA A O 1
ATOM 1210 N N . LEU A 1 160 ? 28.697 -6.514 -32.003 1.00 89.62 160 LEU A N 1
ATOM 1211 C CA . LEU A 1 160 ? 29.718 -5.483 -32.243 1.00 89.62 160 LEU A CA 1
ATOM 1212 C C . LEU A 1 160 ? 30.853 -5.525 -31.200 1.00 89.62 160 LEU A C 1
ATOM 1214 O O . LEU A 1 160 ? 31.885 -4.881 -31.380 1.00 89.62 160 LEU A O 1
ATOM 1218 N N . GLY A 1 161 ? 30.686 -6.299 -30.122 1.00 87.75 161 GLY A N 1
ATOM 1219 C CA . GLY A 1 161 ? 31.680 -6.456 -29.054 1.00 87.75 161 GLY A CA 1
ATOM 1220 C C . GLY A 1 161 ? 31.607 -5.354 -27.991 1.00 87.75 161 GLY A C 1
ATOM 1221 O O . GLY A 1 161 ? 30.569 -4.724 -27.818 1.00 87.75 161 GLY A O 1
ATOM 1222 N N . ALA A 1 162 ? 32.696 -5.145 -27.244 1.00 87.25 162 ALA A N 1
ATOM 1223 C CA . ALA A 1 162 ? 32.729 -4.244 -26.080 1.00 87.25 162 ALA A CA 1
ATOM 1224 C C . ALA A 1 162 ? 33.070 -2.776 -26.404 1.00 87.25 162 ALA A C 1
ATOM 1226 O O . ALA A 1 162 ? 32.976 -1.908 -25.537 1.00 87.25 162 ALA A O 1
ATOM 1227 N N . ASN A 1 163 ? 33.484 -2.486 -27.639 1.00 83.44 163 ASN A N 1
ATOM 1228 C CA . ASN A 1 163 ? 33.875 -1.137 -28.038 1.00 83.44 163 ASN A CA 1
ATOM 1229 C C . ASN A 1 163 ? 32.644 -0.262 -28.271 1.00 83.44 163 ASN A C 1
ATOM 1231 O O . ASN A 1 163 ? 31.694 -0.700 -28.915 1.00 83.44 163 ASN A O 1
ATOM 1235 N N . VAL A 1 164 ? 32.700 0.993 -27.810 1.00 80.62 164 VAL A N 1
ATOM 1236 C CA . VAL A 1 164 ? 31.649 1.984 -28.074 1.00 80.62 164 VAL A CA 1
ATOM 1237 C C . VAL A 1 164 ? 31.570 2.233 -29.590 1.00 80.62 164 VAL A C 1
ATOM 1239 O O . VAL A 1 164 ? 32.544 2.732 -30.174 1.00 80.62 164 VAL A O 1
ATOM 1242 N N . PRO A 1 165 ? 30.450 1.876 -30.243 1.00 80.81 165 PRO A N 1
ATOM 1243 C CA . PRO A 1 165 ? 30.306 1.997 -31.690 1.00 80.81 165 PRO A CA 1
ATOM 1244 C C . PRO A 1 165 ? 30.161 3.468 -32.129 1.00 80.81 165 PRO A C 1
ATOM 1246 O O . PRO A 1 165 ? 30.159 4.386 -31.308 1.00 80.81 165 PRO A O 1
ATOM 1249 N N . GLU A 1 166 ? 30.109 3.726 -33.438 1.00 88.12 166 GLU A N 1
ATOM 1250 C CA . GLU A 1 166 ? 29.822 5.069 -33.973 1.00 88.12 166 GLU A CA 1
ATOM 1251 C C . GLU A 1 166 ? 28.426 5.558 -33.565 1.00 88.12 166 GLU A C 1
ATOM 1253 O O . GLU A 1 166 ? 27.585 4.762 -33.144 1.00 88.12 166 GLU A O 1
ATOM 1258 N N . SER A 1 167 ? 28.165 6.861 -33.698 1.00 90.00 167 SER A N 1
ATOM 1259 C CA . SER A 1 167 ? 26.867 7.445 -33.353 1.00 90.00 167 SER A CA 1
ATOM 1260 C C . SER A 1 167 ? 25.717 6.705 -34.046 1.00 90.00 167 SER A C 1
ATOM 1262 O O . SER A 1 167 ? 25.722 6.534 -35.263 1.00 90.00 167 SER A O 1
ATOM 1264 N N . GLY A 1 168 ? 24.729 6.247 -33.280 1.00 88.31 168 GLY A N 1
ATOM 1265 C CA . GLY A 1 168 ? 23.668 5.378 -33.787 1.00 88.31 168 GLY A CA 1
ATOM 1266 C C . GLY A 1 168 ? 22.829 4.746 -32.681 1.00 88.31 168 GLY A C 1
ATOM 1267 O O . GLY A 1 168 ? 23.026 5.017 -31.499 1.00 88.31 168 GLY A O 1
ATOM 1268 N N . ILE A 1 169 ? 21.872 3.902 -33.064 1.00 87.69 169 ILE A N 1
ATOM 1269 C CA . ILE A 1 169 ? 20.994 3.183 -32.131 1.00 87.69 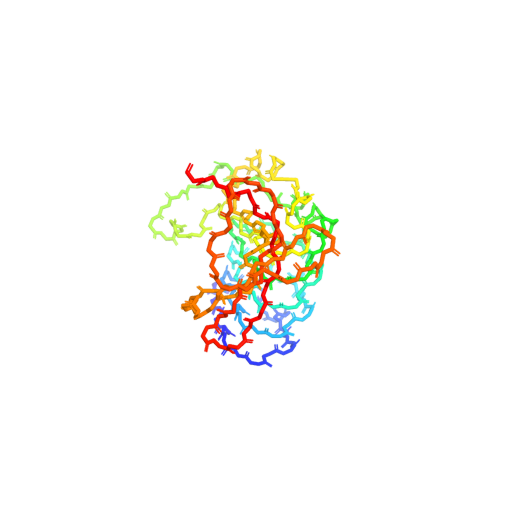169 ILE A CA 1
ATOM 1270 C C . ILE A 1 169 ? 21.427 1.720 -32.063 1.00 87.69 169 ILE A C 1
ATOM 1272 O O . ILE A 1 169 ? 21.496 1.048 -33.093 1.00 87.69 169 ILE A O 1
ATOM 1276 N N . TYR A 1 170 ? 21.645 1.217 -30.849 1.00 89.94 170 TYR A N 1
ATOM 1277 C CA . TYR A 1 170 ? 22.155 -0.131 -30.599 1.00 89.94 170 TYR A CA 1
ATOM 1278 C C . TYR A 1 170 ? 21.350 -0.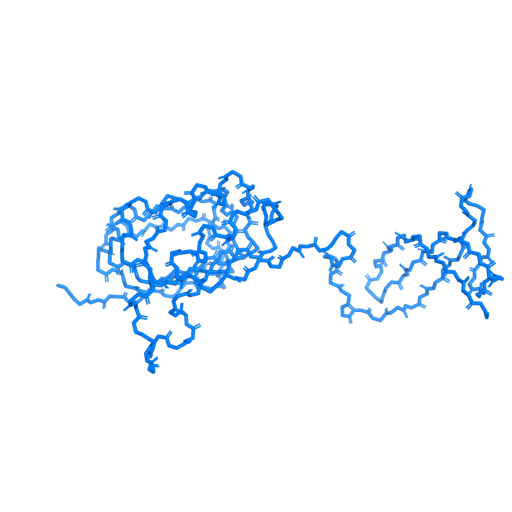846 -29.520 1.00 89.94 170 TYR A C 1
ATOM 1280 O O . TYR A 1 170 ? 20.708 -0.217 -28.676 1.00 89.94 170 TYR A O 1
ATOM 1288 N N . ILE A 1 171 ? 21.410 -2.176 -29.539 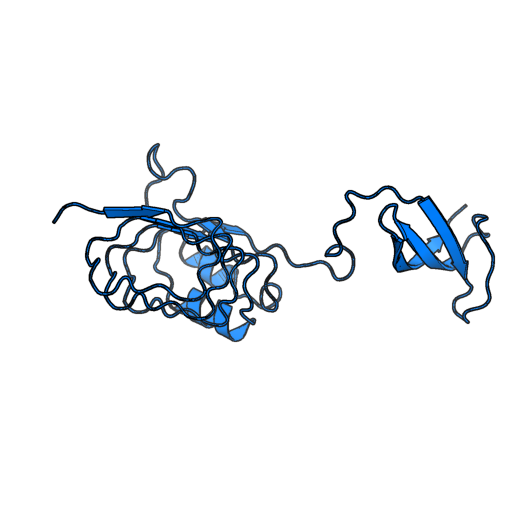1.00 92.19 171 ILE A N 1
ATOM 1289 C CA . ILE A 1 171 ? 21.025 -2.995 -28.393 1.00 92.19 171 ILE A CA 1
ATOM 1290 C C . ILE A 1 171 ? 22.271 -3.187 -27.530 1.00 92.19 171 ILE A C 1
ATOM 1292 O O . ILE A 1 171 ? 23.324 -3.575 -28.033 1.00 92.19 171 ILE A O 1
ATOM 1296 N N . VAL A 1 172 ? 22.164 -2.901 -26.238 1.00 92.44 172 VAL A N 1
ATOM 1297 C CA . VAL A 1 172 ? 23.271 -2.969 -25.284 1.00 92.44 172 VAL A CA 1
ATOM 1298 C C . VAL A 1 172 ? 22.962 -4.031 -24.251 1.00 92.44 172 VAL A C 1
ATOM 1300 O O . VAL A 1 172 ? 21.963 -3.954 -23.538 1.00 92.44 172 VAL A O 1
ATOM 1303 N N . LYS A 1 173 ? 23.837 -5.027 -24.162 1.00 91.81 173 LYS A N 1
ATOM 1304 C CA . LYS A 1 173 ? 23.832 -6.026 -23.102 1.00 91.81 173 LYS A CA 1
ATOM 1305 C C . LYS A 1 173 ? 24.741 -5.542 -21.981 1.00 91.81 173 LYS A C 1
ATOM 1307 O O . LYS A 1 173 ? 25.949 -5.430 -22.169 1.00 91.81 173 LYS A O 1
ATOM 1312 N N . THR A 1 174 ? 24.167 -5.272 -20.819 1.00 89.31 174 THR A N 1
ATOM 1313 C CA . THR A 1 174 ? 24.890 -4.872 -19.609 1.00 89.31 174 THR A CA 1
ATOM 1314 C C . THR A 1 174 ? 24.959 -6.054 -18.651 1.00 89.31 174 THR A C 1
ATOM 1316 O O . THR A 1 174 ? 23.926 -6.637 -18.321 1.00 89.31 174 THR A O 1
ATOM 1319 N N . VAL A 1 175 ? 26.169 -6.405 -18.215 1.00 87.25 175 VAL A N 1
ATOM 1320 C CA . VAL A 1 175 ? 26.424 -7.442 -17.208 1.00 87.25 175 VAL A CA 1
ATOM 1321 C C . VAL A 1 175 ? 26.803 -6.772 -15.893 1.00 87.25 175 VAL A C 1
ATOM 1323 O O . VAL A 1 175 ? 27.684 -5.908 -15.860 1.00 87.25 175 VAL A O 1
ATOM 1326 N N . TYR A 1 176 ? 26.146 -7.181 -14.815 1.00 85.00 176 TYR A N 1
ATOM 1327 C CA . TYR A 1 176 ? 26.350 -6.659 -13.465 1.00 85.00 176 TYR A CA 1
ATOM 1328 C C . TYR A 1 176 ? 27.204 -7.613 -12.618 1.00 85.00 176 TYR A C 1
ATOM 1330 O O . TYR A 1 176 ? 27.275 -8.809 -12.903 1.00 85.00 176 TYR A O 1
ATOM 1338 N N . SER A 1 177 ? 27.845 -7.105 -11.561 1.00 82.44 177 SER A N 1
ATOM 1339 C CA . SER A 1 177 ? 28.781 -7.879 -10.723 1.00 82.44 177 SER A CA 1
ATOM 1340 C C . SER A 1 177 ? 28.173 -9.094 -10.005 1.00 82.44 177 SER A C 1
ATOM 1342 O O . SER A 1 177 ? 28.912 -9.984 -9.597 1.00 82.44 177 SER A O 1
ATOM 1344 N N . ASN A 1 178 ? 26.845 -9.183 -9.892 1.00 79.50 178 ASN A N 1
ATOM 1345 C CA . ASN A 1 178 ? 26.139 -10.366 -9.384 1.00 79.50 178 ASN A CA 1
ATOM 1346 C C . ASN A 1 178 ? 25.805 -11.416 -10.468 1.00 79.50 178 ASN A C 1
ATOM 1348 O O . ASN A 1 178 ? 25.113 -12.387 -10.177 1.00 79.50 178 ASN A O 1
ATOM 1352 N N . GLY A 1 179 ? 26.238 -11.209 -11.716 1.00 79.44 179 GLY A N 1
ATOM 1353 C CA . GLY A 1 179 ? 25.957 -12.089 -12.856 1.00 79.44 179 GLY A CA 1
ATOM 1354 C C . GLY A 1 179 ? 24.658 -11.781 -13.609 1.00 79.44 179 GLY A C 1
ATOM 1355 O O . GLY A 1 179 ? 24.357 -12.445 -14.599 1.00 79.44 179 GLY A O 1
ATOM 1356 N N . THR A 1 180 ? 23.893 -10.771 -13.186 1.00 78.62 180 THR A N 1
ATOM 1357 C CA . THR A 1 180 ? 22.659 -10.366 -13.875 1.00 78.62 180 THR A CA 1
ATOM 1358 C C . THR A 1 180 ? 22.972 -9.746 -15.237 1.00 78.62 180 THR A C 1
ATOM 1360 O O . THR A 1 180 ? 23.957 -9.022 -15.387 1.00 78.62 180 THR A O 1
ATOM 1363 N N . VAL A 1 181 ? 22.108 -9.998 -16.225 1.00 82.31 181 VAL A N 1
ATOM 1364 C CA . VAL A 1 181 ? 22.237 -9.486 -17.596 1.00 82.31 181 VAL A CA 1
ATOM 1365 C C . VAL A 1 181 ? 20.989 -8.698 -17.981 1.00 82.31 181 VAL A C 1
ATOM 1367 O O . VAL A 1 181 ? 19.871 -9.164 -17.775 1.00 82.31 181 VAL A O 1
ATOM 1370 N N . LYS A 1 182 ? 21.178 -7.520 -18.579 1.00 81.81 182 LYS A N 1
ATOM 1371 C CA . LYS A 1 182 ? 20.100 -6.636 -19.036 1.00 81.81 182 LYS A CA 1
ATOM 1372 C C . LYS A 1 182 ? 20.322 -6.195 -20.472 1.00 81.81 182 LYS A C 1
ATOM 1374 O O . LYS A 1 182 ? 21.439 -5.829 -20.822 1.00 81.81 182 LYS A O 1
ATOM 1379 N N . PHE A 1 183 ? 19.254 -6.167 -21.264 1.00 84.75 183 PHE A N 1
ATOM 1380 C CA . PHE A 1 183 ? 19.268 -5.635 -22.625 1.00 84.75 183 PHE A CA 1
ATOM 1381 C C . PHE A 1 183 ? 18.504 -4.311 -22.684 1.00 84.75 183 PHE A C 1
ATOM 1383 O O . PHE A 1 183 ? 17.347 -4.241 -22.274 1.00 84.75 183 PHE A O 1
ATOM 1390 N N . THR A 1 184 ? 19.147 -3.265 -23.192 1.00 88.06 184 THR A N 1
ATOM 1391 C CA . THR A 1 184 ? 18.567 -1.929 -23.388 1.00 88.06 184 THR A CA 1
ATOM 1392 C C . THR A 1 184 ? 18.743 -1.482 -24.833 1.00 88.06 184 THR A C 1
ATOM 1394 O O . THR A 1 184 ? 19.658 -1.921 -25.524 1.00 88.06 184 THR A O 1
ATOM 1397 N N . LYS A 1 185 ? 17.864 -0.599 -25.308 1.00 89.75 185 LYS A N 1
ATOM 1398 C CA . LYS A 1 185 ? 18.062 0.124 -26.566 1.00 89.75 185 LYS A CA 1
ATOM 1399 C C . LYS A 1 185 ? 18.695 1.471 -26.228 1.00 89.75 185 LYS A C 1
ATOM 1401 O O . LYS A 1 185 ? 18.060 2.276 -25.555 1.00 89.75 185 LYS A O 1
ATOM 1406 N N . GLU A 1 186 ? 19.928 1.705 -26.665 1.00 87.12 186 GLU A N 1
ATOM 1407 C CA . GLU A 1 186 ? 20.681 2.927 -26.357 1.00 87.12 186 GLU A CA 1
ATOM 1408 C C . GLU A 1 186 ? 21.004 3.694 -27.642 1.00 87.12 186 GLU A C 1
ATOM 1410 O O . GLU A 1 186 ? 21.382 3.107 -28.659 1.00 87.12 186 GLU A O 1
ATOM 1415 N N . GLN A 1 187 ? 20.856 5.019 -27.593 1.00 89.31 187 GLN A N 1
ATOM 1416 C CA . GLN A 1 187 ? 21.406 5.917 -28.602 1.00 89.31 187 GLN A CA 1
ATOM 1417 C C . GLN A 1 187 ? 22.827 6.292 -28.174 1.00 89.31 187 GLN A C 1
ATOM 1419 O O . GLN A 1 187 ? 23.019 6.957 -27.159 1.00 89.31 187 GLN A O 1
ATOM 1424 N N . VAL A 1 188 ? 23.819 5.849 -28.939 1.00 82.75 188 VAL A N 1
ATOM 1425 C CA . VAL A 1 188 ? 25.221 6.234 -28.766 1.00 82.75 188 VAL A CA 1
ATOM 1426 C C . VAL A 1 188 ? 25.453 7.513 -29.564 1.00 82.75 188 VAL A C 1
ATOM 1428 O O . VAL A 1 188 ? 25.067 7.593 -30.730 1.00 82.75 188 VAL A O 1
ATOM 1431 N N . VAL A 1 189 ? 26.073 8.512 -28.940 1.00 77.19 189 VAL A N 1
ATOM 1432 C CA . VAL A 1 189 ? 26.519 9.752 -29.584 1.00 77.19 189 VAL A CA 1
ATOM 1433 C C . VAL A 1 189 ? 27.993 9.923 -29.228 1.00 77.19 189 VAL A C 1
ATOM 1435 O O . VAL A 1 189 ? 28.324 9.975 -28.044 1.00 77.19 189 VAL A O 1
ATOM 1438 N N . LYS A 1 190 ? 28.866 9.920 -30.238 1.00 69.81 190 LYS A N 1
ATOM 1439 C CA . LYS A 1 190 ? 30.281 10.290 -30.100 1.00 69.81 190 LYS A CA 1
ATOM 1440 C C . LYS A 1 190 ? 30.465 11.798 -30.156 1.00 69.81 190 LYS A C 1
ATOM 1442 O O . LYS A 1 190 ? 29.724 12.441 -30.934 1.00 69.81 190 LYS A O 1
#

Foldseek 3Di:
DDQDADAQDQDADQDDDCLVVLNDAHYAHANYAHADDDCQSNLNHQYYHHHQYAHQADDCQSNQNHFFYHHHNYAHAQVRLQNVLVNHAQQLVPDQDPVCVVTGLEDEHEAYNHLVNHPVVSSVVSVHDYHRHYDDPPPPPPQPFDFPAKWWAAPVGHTPGGDQDAFAWIWIWTATPVRDIDTDTDGGYD

pLDDT: mean 90.64, std 11.58, range [44.44, 98.69]

Radius of gyration: 21.93 Å; Cα contacts (8 Å, |Δi|>4): 433; chains: 1; bounding box: 48×34×64 Å

Sequence (190 aa):
GSLSNCQLGSNMLTTIDVSKCPYLYWFGIGDNMISTLDLSNNSYVQWLSAEKNKLTTLDLANNKGIQGLSLQNNKMDAEAINAIIAQLQDVSKVEINSSNKDWGRQLNISYMPGTEGANVDEATAKGWYVTANIASSVQDLNTDYAVVAKEYFTVSGAALGANVPESGIYIVKTVYSNGTVKFTKEQVVK